Protein AF-A0A7Z8NNM8-F1 (afdb_monomer_lite)

Structure (mmCIF, N/CA/C/O backbone):
data_AF-A0A7Z8NNM8-F1
#
_entry.id   AF-A0A7Z8NNM8-F1
#
loop_
_atom_site.group_PDB
_atom_site.id
_atom_site.type_symbol
_atom_site.label_atom_id
_atom_site.label_alt_id
_atom_site.label_comp_id
_atom_site.label_asym_id
_atom_site.label_entity_id
_atom_site.label_seq_id
_atom_site.pdbx_PDB_ins_code
_atom_site.Cartn_x
_atom_site.Cartn_y
_atom_site.Cartn_z
_atom_site.occupancy
_atom_site.B_iso_or_equiv
_atom_site.auth_seq_id
_atom_site.auth_comp_id
_atom_site.auth_asym_id
_atom_site.auth_atom_id
_atom_site.pdbx_PDB_model_num
ATOM 1 N N . MET A 1 1 ? -72.621 -16.600 -24.551 1.00 53.53 1 MET A N 1
ATOM 2 C CA . MET A 1 1 ? -71.672 -16.850 -23.435 1.00 53.53 1 MET A CA 1
ATOM 3 C C . MET A 1 1 ? -70.278 -17.297 -23.930 1.00 53.53 1 MET A C 1
ATOM 5 O O . MET A 1 1 ? -69.763 -18.290 -23.438 1.00 53.53 1 MET A O 1
ATOM 9 N N . HIS A 1 2 ? -69.609 -16.588 -24.859 1.00 54.97 2 HIS A N 1
ATOM 10 C CA . HIS A 1 2 ? -68.331 -17.072 -25.451 1.00 54.97 2 HIS A CA 1
ATOM 11 C C . HIS A 1 2 ? -67.157 -16.068 -25.459 1.00 54.97 2 HIS A C 1
ATOM 13 O O . HIS A 1 2 ? -66.118 -16.353 -26.038 1.00 54.97 2 HIS A O 1
ATOM 19 N N . ARG A 1 3 ? -67.259 -14.908 -24.790 1.00 55.03 3 ARG A N 1
ATOM 20 C CA . ARG A 1 3 ? -66.179 -13.891 -24.804 1.00 55.03 3 ARG A CA 1
ATOM 21 C C . ARG A 1 3 ? -65.096 -14.064 -23.728 1.00 55.03 3 ARG A C 1
ATOM 23 O O . ARG A 1 3 ? -64.005 -13.535 -23.881 1.00 55.03 3 ARG A O 1
ATOM 30 N N . ARG A 1 4 ? -65.370 -14.815 -22.657 1.00 54.69 4 ARG A N 1
ATOM 31 C CA . ARG A 1 4 ? -64.430 -15.031 -21.540 1.00 54.69 4 ARG A CA 1
ATOM 32 C C . ARG A 1 4 ? -63.169 -15.856 -21.880 1.00 54.69 4 ARG A C 1
ATOM 34 O O . ARG A 1 4 ? -62.108 -15.453 -21.415 1.00 54.69 4 ARG A O 1
ATOM 41 N N . PRO A 1 5 ? -63.216 -16.934 -22.693 1.00 57.34 5 PRO A N 1
ATOM 42 C CA . PRO A 1 5 ? -62.008 -17.715 -22.984 1.00 57.34 5 PRO A CA 1
ATOM 43 C C . PRO A 1 5 ? -61.028 -16.979 -23.911 1.00 57.34 5 PRO A C 1
ATOM 45 O O . PRO A 1 5 ? -59.820 -17.111 -23.748 1.00 57.34 5 PRO A O 1
ATOM 48 N N . ALA A 1 6 ? -61.530 -16.143 -24.828 1.00 61.38 6 ALA A N 1
ATOM 49 C CA . ALA A 1 6 ? -60.687 -15.373 -25.745 1.00 61.38 6 ALA A CA 1
ATOM 50 C C . ALA A 1 6 ? -59.851 -14.306 -25.017 1.00 61.38 6 ALA A C 1
ATOM 52 O O . ALA A 1 6 ? -58.674 -14.134 -25.315 1.00 61.38 6 ALA A O 1
ATOM 53 N N . VAL A 1 7 ? -60.432 -13.630 -24.020 1.00 67.19 7 VAL A N 1
ATOM 54 C CA . VAL A 1 7 ? -59.714 -12.623 -23.219 1.00 67.19 7 VAL A CA 1
ATOM 55 C C . VAL A 1 7 ? -58.626 -13.275 -22.361 1.00 67.19 7 VAL A C 1
ATOM 57 O O . VAL A 1 7 ? -57.514 -12.763 -22.298 1.00 67.19 7 VAL A O 1
ATOM 60 N N . ALA A 1 8 ? -58.908 -14.434 -21.757 1.00 67.44 8 ALA A N 1
ATOM 61 C CA . ALA A 1 8 ? -57.921 -15.167 -20.963 1.00 67.44 8 ALA A CA 1
ATOM 62 C C . ALA A 1 8 ? -56.726 -15.649 -21.808 1.00 67.44 8 ALA A C 1
ATOM 64 O O . ALA A 1 8 ? -55.583 -15.540 -21.370 1.00 67.44 8 ALA A O 1
ATOM 65 N N . ALA A 1 9 ? -56.978 -16.120 -23.035 1.00 69.31 9 ALA A N 1
ATOM 66 C CA . ALA A 1 9 ? -55.926 -16.550 -23.955 1.00 69.31 9 ALA A CA 1
ATOM 67 C C . ALA A 1 9 ? -55.022 -15.389 -24.402 1.00 69.31 9 ALA A C 1
ATOM 69 O O . ALA A 1 9 ? -53.803 -15.545 -24.443 1.00 69.31 9 ALA A O 1
ATOM 70 N N . VAL A 1 10 ? -55.598 -14.212 -24.677 1.00 73.69 10 VAL A N 1
ATOM 71 C CA . VAL A 1 10 ? -54.823 -13.012 -25.037 1.00 73.69 10 VAL A CA 1
ATOM 72 C C . VAL A 1 10 ? -53.949 -12.560 -23.868 1.00 73.69 10 VAL A C 1
ATOM 74 O O . VAL A 1 10 ? -52.764 -12.323 -24.064 1.00 73.69 10 VAL A O 1
ATOM 77 N N . VAL A 1 11 ? -54.488 -12.521 -22.645 1.00 73.69 11 VAL A N 1
ATOM 78 C CA . VAL A 1 11 ? -53.724 -12.122 -21.448 1.00 73.69 11 VAL A CA 1
ATOM 79 C C . VAL A 1 11 ? -52.561 -13.081 -21.174 1.00 73.69 11 VAL A C 1
ATOM 81 O O . VAL A 1 11 ? -51.448 -12.629 -20.909 1.00 73.69 11 VAL A O 1
ATOM 84 N N . LEU A 1 12 ? -52.783 -14.394 -21.290 1.00 73.06 12 LEU A N 1
ATOM 85 C CA . LEU A 1 12 ? -51.725 -15.397 -21.122 1.00 73.06 12 LEU A CA 1
ATOM 86 C C . LEU A 1 12 ? -50.646 -15.291 -22.207 1.00 73.06 12 LEU A C 1
ATOM 88 O O . LEU A 1 12 ? -49.461 -15.373 -21.891 1.00 73.06 12 LEU A O 1
ATOM 92 N N . ALA A 1 13 ? -51.031 -15.050 -23.463 1.00 74.50 13 ALA A N 1
ATOM 93 C CA . ALA A 1 13 ? -50.082 -14.846 -24.555 1.00 74.50 13 ALA A CA 1
ATOM 94 C C . ALA A 1 13 ? -49.255 -13.562 -24.369 1.00 74.50 13 ALA A C 1
ATOM 96 O O . ALA A 1 13 ? -48.049 -13.571 -24.603 1.00 74.50 13 ALA A O 1
ATOM 97 N N . SER A 1 14 ? -49.871 -12.474 -23.895 1.00 73.12 14 SER A N 1
ATOM 98 C CA . SER A 1 14 ? -49.171 -11.220 -23.590 1.00 73.12 14 SER A CA 1
ATOM 99 C C . SER A 1 14 ? -48.199 -11.365 -22.416 1.00 73.12 14 SER A C 1
ATOM 101 O O . SER A 1 14 ? -47.084 -10.853 -22.486 1.00 73.12 14 SER A O 1
ATOM 103 N N . LEU A 1 15 ? -48.581 -12.096 -21.363 1.00 71.75 15 LEU A N 1
ATOM 104 C CA . LEU A 1 15 ? -47.703 -12.393 -20.225 1.00 71.75 15 LEU A CA 1
ATOM 105 C C . LEU A 1 15 ? -46.523 -13.281 -20.632 1.00 71.75 15 LEU A C 1
ATOM 107 O O . LEU A 1 15 ? -45.390 -13.001 -20.248 1.00 71.75 15 LEU A O 1
ATOM 111 N N . ALA A 1 16 ? -46.766 -14.308 -21.451 1.00 71.62 16 ALA A N 1
ATOM 112 C CA . ALA A 1 16 ? -45.710 -15.162 -21.985 1.00 71.62 16 ALA A CA 1
ATOM 113 C C . ALA A 1 16 ? -44.749 -14.374 -22.890 1.00 71.62 16 ALA A C 1
ATOM 115 O O . ALA A 1 16 ? -43.537 -14.488 -22.734 1.00 71.62 16 ALA A O 1
ATOM 116 N N . ALA A 1 17 ? -45.267 -13.518 -23.777 1.00 72.06 17 ALA A N 1
ATOM 117 C CA . ALA A 1 17 ? -44.446 -12.650 -24.619 1.00 72.06 17 ALA A CA 1
ATOM 118 C C . ALA A 1 17 ? -43.618 -11.650 -23.793 1.00 72.06 17 ALA A C 1
ATOM 120 O O . ALA A 1 17 ? -42.451 -11.430 -24.102 1.00 72.06 17 ALA A O 1
ATOM 121 N N . GLY A 1 18 ? -44.182 -11.091 -22.716 1.00 68.06 18 GLY A N 1
ATOM 122 C CA . GLY A 1 18 ? -43.468 -10.205 -21.793 1.00 68.06 18 GLY A CA 1
ATOM 123 C C . GLY A 1 18 ? -42.358 -10.912 -21.008 1.00 68.06 18 GLY A C 1
ATOM 124 O O . GLY A 1 18 ? -41.263 -10.372 -20.884 1.00 68.06 18 GLY A O 1
ATOM 125 N N . LEU A 1 19 ? -42.605 -12.138 -20.535 1.00 67.12 19 LEU A N 1
ATOM 126 C CA . LEU A 1 19 ? -41.608 -12.966 -19.844 1.00 67.12 19 LEU A CA 1
ATOM 127 C C . LEU A 1 19 ? -40.492 -13.437 -20.784 1.00 67.12 19 LEU A C 1
ATOM 129 O O . LEU A 1 19 ? -39.331 -13.442 -20.385 1.00 67.12 19 LEU A O 1
ATOM 133 N N . ILE A 1 20 ? -40.820 -13.778 -22.035 1.00 67.94 20 ILE A N 1
ATOM 134 C CA . ILE A 1 20 ? -39.831 -14.117 -23.066 1.00 67.94 20 ILE A CA 1
ATOM 135 C C . ILE A 1 20 ? -39.021 -12.879 -23.446 1.00 67.94 20 ILE A C 1
ATOM 137 O O . ILE A 1 20 ? -37.808 -12.979 -23.536 1.00 67.94 20 ILE A O 1
ATOM 141 N N . ALA A 1 21 ? -39.643 -11.709 -23.612 1.00 62.62 21 ALA A N 1
ATOM 142 C CA . ALA A 1 21 ? -38.926 -10.468 -23.905 1.00 62.62 21 ALA A CA 1
ATOM 143 C C . ALA A 1 21 ? -38.005 -10.047 -22.748 1.00 62.62 21 ALA A C 1
ATOM 145 O O . ALA A 1 21 ? -36.879 -9.628 -22.991 1.00 62.62 21 ALA A O 1
ATOM 146 N N . TRP A 1 22 ? -38.438 -10.213 -21.494 1.00 59.00 22 TRP A N 1
ATOM 147 C CA . TRP A 1 22 ? -37.591 -9.985 -20.321 1.00 59.00 22 TRP A CA 1
ATOM 148 C C . TRP A 1 22 ? -36.439 -10.998 -20.279 1.00 59.00 22 TRP A C 1
ATOM 150 O O . TRP A 1 22 ? -35.277 -10.600 -20.225 1.00 59.00 22 TRP A O 1
ATOM 160 N N . GLY A 1 23 ? -36.727 -12.298 -20.382 1.00 59.44 23 GLY A N 1
ATOM 161 C CA . GLY A 1 23 ? -35.711 -13.357 -20.381 1.00 59.44 23 GLY A CA 1
ATOM 162 C C . GLY A 1 23 ? -34.731 -13.276 -21.558 1.00 59.44 23 GLY A C 1
ATOM 163 O O . GLY A 1 23 ? -33.550 -13.570 -21.395 1.00 59.44 23 GLY A O 1
ATOM 164 N N . ALA A 1 24 ? -35.187 -12.805 -22.722 1.00 58.53 24 ALA A N 1
ATOM 165 C CA . ALA A 1 24 ? -34.378 -12.615 -23.925 1.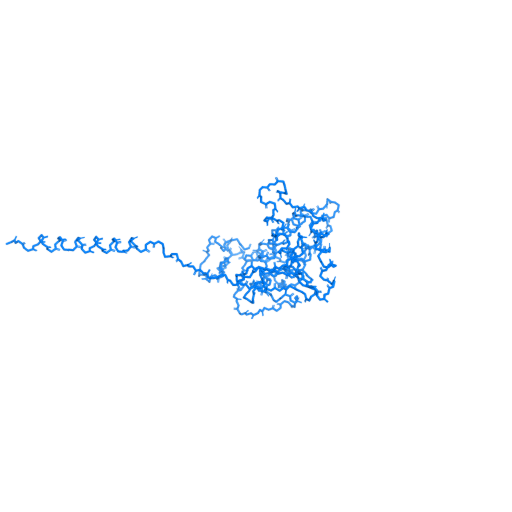00 58.53 24 ALA A CA 1
ATOM 166 C C . ALA A 1 24 ? -33.434 -11.408 -23.843 1.00 58.53 24 ALA A C 1
ATOM 168 O O . ALA A 1 24 ? -32.511 -11.320 -24.648 1.00 58.53 24 ALA A O 1
ATOM 169 N N . THR A 1 25 ? -33.616 -10.495 -22.879 1.00 61.16 25 THR A N 1
ATOM 170 C CA . THR A 1 25 ? -32.639 -9.411 -22.665 1.00 61.16 25 THR A CA 1
ATOM 171 C C . THR A 1 25 ? -31.357 -9.867 -21.972 1.00 61.16 25 THR A C 1
ATOM 173 O O . THR A 1 25 ? -30.417 -9.075 -21.931 1.00 61.16 25 THR A O 1
ATOM 176 N N . GLY A 1 26 ? -31.291 -11.123 -21.501 1.00 58.28 26 GLY A N 1
ATOM 177 C CA . GLY A 1 26 ? -30.092 -11.731 -20.917 1.00 58.28 26 GLY A CA 1
ATOM 178 C C . GLY A 1 26 ? -29.481 -10.917 -19.764 1.00 58.28 26 GLY A C 1
ATOM 179 O O . GLY A 1 26 ? -30.015 -9.887 -19.345 1.00 58.28 26 GLY A O 1
ATOM 180 N N . PRO A 1 27 ? -28.336 -11.344 -19.213 1.00 59.91 27 PRO A N 1
ATOM 181 C CA . PRO A 1 27 ? -27.483 -10.427 -18.477 1.00 59.91 27 PRO A CA 1
ATOM 182 C C . PRO A 1 27 ? -27.067 -9.319 -19.448 1.00 59.91 27 PRO A C 1
ATOM 184 O O . PRO A 1 27 ? -26.446 -9.593 -20.475 1.00 59.91 27 PRO A O 1
ATOM 187 N N . ARG A 1 28 ? -27.406 -8.064 -19.145 1.00 62.19 28 ARG A N 1
ATOM 188 C CA . ARG A 1 28 ? -26.851 -6.926 -19.882 1.00 62.19 28 ARG A CA 1
ATOM 189 C C . ARG A 1 28 ? -25.371 -6.836 -19.536 1.00 62.19 28 ARG A C 1
ATOM 191 O O . ARG A 1 28 ? -25.003 -6.223 -18.539 1.00 62.19 28 ARG A O 1
ATOM 198 N N . THR A 1 29 ? -24.527 -7.477 -20.331 1.00 65.50 29 THR A N 1
ATOM 199 C CA . THR A 1 29 ? -23.081 -7.299 -20.244 1.00 65.50 29 THR A CA 1
ATOM 200 C C . THR A 1 29 ? -22.768 -5.878 -20.684 1.00 65.50 29 THR A C 1
ATOM 202 O O . THR A 1 29 ? -22.931 -5.527 -21.853 1.00 65.50 29 THR A O 1
ATOM 205 N N . ARG A 1 30 ? -22.374 -5.034 -19.732 1.00 72.06 30 ARG A N 1
ATOM 206 C CA . ARG A 1 30 ? -21.813 -3.720 -20.024 1.00 72.06 30 ARG A CA 1
ATOM 207 C C . ARG A 1 30 ? -20.309 -3.902 -20.168 1.00 72.06 30 ARG A C 1
ATOM 209 O O . ARG A 1 30 ? -19.657 -4.275 -19.199 1.00 72.06 30 ARG A O 1
ATOM 216 N N . THR A 1 31 ? -19.773 -3.644 -21.352 1.00 77.62 31 THR A N 1
ATOM 217 C CA . THR A 1 31 ? -18.327 -3.470 -21.505 1.00 77.62 31 THR A CA 1
ATOM 218 C C . THR A 1 31 ? -17.971 -2.118 -20.900 1.00 77.62 31 THR A C 1
ATOM 220 O O . THR A 1 31 ? -18.572 -1.104 -21.257 1.00 77.62 31 THR A O 1
ATOM 223 N N . ILE A 1 32 ? -17.072 -2.122 -19.921 1.00 80.69 32 ILE A N 1
ATOM 224 C CA . ILE A 1 32 ? -16.482 -0.911 -19.354 1.00 80.69 32 ILE A CA 1
ATOM 225 C C . ILE A 1 32 ? -15.078 -0.841 -19.938 1.00 80.69 32 ILE A C 1
ATOM 227 O O . ILE A 1 32 ? -14.306 -1.782 -19.760 1.00 80.69 32 ILE A O 1
ATOM 231 N N . ASP A 1 33 ? -14.785 0.232 -20.667 1.00 88.38 33 ASP A N 1
ATOM 232 C CA . ASP A 1 33 ? -13.451 0.442 -21.223 1.00 88.38 33 ASP A CA 1
ATOM 233 C C . ASP A 1 33 ? -12.435 0.597 -20.085 1.00 88.38 33 ASP A C 1
ATOM 235 O O . ASP A 1 33 ? -12.727 1.209 -19.052 1.00 88.38 33 ASP A O 1
ATOM 239 N N . LEU A 1 34 ? -11.240 0.034 -20.269 1.00 90.25 34 LEU A N 1
ATOM 240 C CA . LEU A 1 34 ? -10.155 0.188 -19.306 1.00 90.25 34 LEU A CA 1
ATOM 241 C C . LEU A 1 34 ? -9.731 1.657 -19.226 1.00 90.25 34 LEU A C 1
ATOM 243 O O . LEU A 1 34 ? -9.595 2.338 -20.240 1.00 90.25 34 LEU A O 1
ATOM 247 N N . TYR A 1 35 ? -9.463 2.136 -18.012 1.00 91.38 35 TYR A N 1
ATOM 248 C CA . TYR A 1 35 ? -8.870 3.461 -17.813 1.00 91.38 35 TYR A CA 1
ATOM 249 C C . TYR A 1 35 ? -7.380 3.499 -18.192 1.00 91.38 35 TYR A C 1
ATOM 251 O O . TYR A 1 35 ? -6.861 4.562 -18.530 1.00 91.38 35 TYR A O 1
ATOM 259 N N . SER A 1 36 ? -6.694 2.355 -18.129 1.00 94.50 36 SER A N 1
ATOM 260 C CA . SER A 1 36 ? -5.271 2.184 -18.439 1.00 94.50 36 SER A CA 1
ATOM 261 C C . SER A 1 36 ? -4.938 0.708 -18.640 1.00 94.50 36 SER A C 1
ATOM 263 O O . SER A 1 36 ? -5.593 -0.135 -18.029 1.00 94.50 36 SER A O 1
ATOM 265 N N . GLU A 1 37 ? -3.890 0.407 -19.409 1.00 94.38 37 GLU A N 1
ATOM 266 C CA . GLU A 1 37 ? -3.318 -0.952 -19.473 1.00 94.38 37 GLU A CA 1
ATOM 267 C C . GLU A 1 37 ? -2.474 -1.284 -18.237 1.00 94.38 37 GLU A C 1
ATOM 269 O O . GLU A 1 37 ? -2.343 -2.444 -17.865 1.00 94.38 37 GLU A O 1
ATOM 274 N N . GLY A 1 38 ? -1.914 -0.273 -17.568 1.00 93.88 38 GLY A N 1
ATOM 275 C CA . GLY A 1 38 ? -1.085 -0.486 -16.388 1.00 93.88 38 GLY A CA 1
ATOM 276 C C . GLY A 1 38 ? -0.291 0.746 -15.982 1.00 93.88 38 GLY A C 1
ATOM 277 O O . GLY A 1 38 ? -0.632 1.882 -16.330 1.00 93.88 38 GLY A O 1
ATOM 278 N N . VAL A 1 39 ? 0.784 0.499 -15.244 1.00 97.06 39 VAL A N 1
ATOM 279 C CA . VAL A 1 39 ? 1.748 1.502 -14.799 1.00 97.06 39 VAL A CA 1
ATOM 280 C C . VAL A 1 39 ? 3.146 1.071 -15.218 1.00 97.06 39 VAL A C 1
ATOM 282 O O . VAL A 1 39 ? 3.463 -0.115 -15.259 1.00 97.06 39 VAL A O 1
ATOM 285 N N . VAL A 1 40 ? 3.981 2.046 -15.539 1.00 97.75 40 VAL A N 1
ATOM 286 C CA . VAL A 1 40 ? 5.398 1.839 -15.828 1.00 97.75 40 VAL A CA 1
ATOM 287 C C . VAL A 1 40 ? 6.245 2.762 -14.975 1.00 97.75 40 VAL A C 1
ATOM 289 O O . VAL A 1 40 ? 5.771 3.793 -14.509 1.00 97.75 40 VAL A O 1
ATOM 292 N N . ALA A 1 41 ? 7.502 2.397 -14.775 1.00 97.50 41 ALA A N 1
ATOM 293 C CA . ALA A 1 41 ? 8.491 3.214 -14.100 1.00 97.50 41 ALA A CA 1
ATOM 294 C C . ALA A 1 41 ? 9.353 3.957 -15.130 1.00 97.50 41 ALA A C 1
ATOM 296 O O . ALA A 1 41 ? 9.792 3.386 -16.129 1.00 97.50 41 ALA A O 1
ATOM 297 N N . THR A 1 42 ? 9.625 5.228 -14.856 1.00 96.31 42 THR A N 1
ATOM 298 C CA . THR A 1 42 ? 10.602 6.044 -15.583 1.00 96.31 42 THR A CA 1
ATOM 299 C C . THR A 1 42 ? 11.566 6.676 -14.575 1.00 96.31 42 THR A C 1
ATOM 301 O O . THR A 1 42 ? 11.230 6.758 -13.388 1.00 96.31 42 THR A O 1
ATOM 304 N N . PRO A 1 43 ? 12.735 7.185 -14.999 1.00 94.06 43 PRO A N 1
ATOM 305 C CA . PRO A 1 43 ? 13.623 7.946 -14.115 1.00 94.06 43 PRO A CA 1
ATOM 306 C C . PRO A 1 43 ? 12.958 9.170 -13.457 1.00 94.06 43 PRO A C 1
ATOM 308 O O . PRO A 1 43 ? 13.398 9.617 -12.402 1.00 94.06 43 PRO A O 1
ATOM 311 N N . SER A 1 44 ? 11.890 9.708 -14.055 1.00 93.12 44 SER A N 1
ATOM 312 C CA . SER A 1 44 ? 11.079 10.806 -13.506 1.00 93.12 44 SER A CA 1
ATOM 313 C C . SER A 1 44 ? 9.973 10.364 -12.539 1.00 93.12 44 SER A C 1
ATOM 315 O O . SER A 1 44 ? 9.302 11.216 -11.958 1.00 93.12 44 SER A O 1
ATOM 317 N N . GLY A 1 45 ? 9.778 9.058 -12.360 1.00 94.19 45 GLY A N 1
ATOM 318 C CA . GLY A 1 45 ? 8.707 8.470 -11.559 1.00 94.19 45 GLY A CA 1
ATOM 319 C C . GLY A 1 45 ? 7.728 7.641 -12.396 1.00 94.19 45 GLY A C 1
ATOM 320 O O . GLY A 1 45 ? 7.948 7.427 -13.593 1.00 94.19 45 GLY A O 1
ATOM 321 N N . PRO A 1 46 ? 6.655 7.117 -11.785 1.00 97.12 46 PRO A N 1
ATOM 322 C CA . PRO A 1 46 ? 5.740 6.250 -12.506 1.00 97.12 46 PRO A CA 1
ATOM 323 C C . PRO A 1 46 ? 4.880 7.000 -13.531 1.00 97.12 46 PRO A C 1
ATOM 325 O O . PRO A 1 46 ? 4.488 8.155 -13.342 1.00 97.12 46 PRO A O 1
ATOM 328 N N . GLU A 1 47 ? 4.518 6.312 -14.608 1.00 97.06 47 GLU A N 1
ATOM 329 C CA . GLU A 1 47 ? 3.657 6.817 -15.674 1.00 97.06 47 GLU A CA 1
ATOM 330 C C . GLU A 1 47 ? 2.523 5.842 -15.988 1.00 97.06 47 GLU A C 1
ATOM 332 O O . GLU A 1 47 ? 2.621 4.633 -15.785 1.00 97.06 47 GLU A O 1
ATOM 337 N N . LEU A 1 48 ? 1.403 6.392 -16.462 1.00 96.75 48 LEU A N 1
ATOM 338 C CA . LEU A 1 48 ? 0.221 5.607 -16.801 1.00 96.75 48 LEU A CA 1
ATOM 339 C C . LEU A 1 48 ? 0.382 5.065 -18.217 1.00 96.75 48 LEU A C 1
ATOM 341 O O . LEU A 1 48 ? 0.612 5.848 -19.136 1.00 96.75 48 LEU A O 1
ATOM 345 N N . VAL A 1 49 ? 0.167 3.767 -18.412 1.00 96.56 49 VAL A N 1
ATOM 346 C CA . VAL A 1 49 ? 0.080 3.190 -19.756 1.00 96.56 49 VAL A CA 1
ATOM 347 C C . VAL A 1 49 ? -1.343 3.399 -20.282 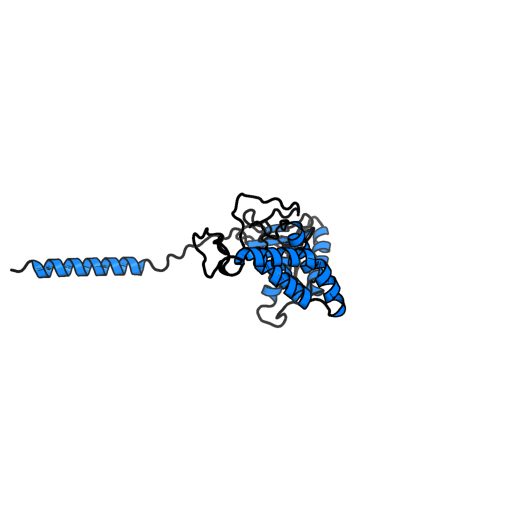1.00 96.56 49 VAL A C 1
ATOM 349 O O . VAL A 1 49 ? -2.288 2.868 -19.686 1.00 96.56 49 VAL A O 1
ATOM 352 N N . PRO A 1 50 ? -1.548 4.162 -21.372 1.00 95.31 50 PRO A N 1
ATOM 353 C CA . PRO A 1 50 ? -2.881 4.374 -21.930 1.00 95.31 50 PRO A CA 1
ATOM 354 C C . PRO A 1 50 ? -3.552 3.057 -22.326 1.00 95.31 50 PRO A C 1
ATOM 356 O O . PRO A 1 50 ? -2.876 2.125 -22.753 1.00 95.31 50 PRO A O 1
ATOM 359 N N . ALA A 1 51 ? -4.881 3.000 -22.233 1.00 93.69 51 ALA A N 1
ATOM 360 C CA . ALA A 1 51 ? -5.658 1.848 -22.690 1.00 93.69 51 ALA A CA 1
ATOM 361 C C . ALA A 1 51 ? -5.335 1.500 -24.160 1.00 93.69 51 ALA A C 1
ATOM 363 O O . ALA A 1 51 ? -5.293 2.380 -25.023 1.00 93.69 51 ALA A O 1
ATOM 364 N N . GLY A 1 52 ? -5.098 0.220 -24.440 1.00 94.06 52 GLY A N 1
ATOM 365 C CA . GLY A 1 52 ? -4.680 -0.319 -25.733 1.00 94.06 52 GLY A CA 1
ATOM 366 C C . GLY A 1 52 ? -3.202 -0.127 -26.097 1.00 94.06 52 GLY A C 1
ATOM 367 O O . GLY A 1 52 ? -2.798 -0.575 -27.172 1.00 94.06 52 GLY A O 1
ATOM 368 N N . ALA A 1 53 ? -2.389 0.534 -25.266 1.00 95.56 53 ALA A N 1
ATOM 369 C CA . ALA A 1 53 ? -0.969 0.739 -25.546 1.00 95.56 53 ALA A CA 1
ATOM 370 C C . ALA A 1 53 ? -0.102 -0.423 -25.038 1.00 95.56 53 ALA A C 1
ATOM 372 O O . ALA A 1 53 ? -0.343 -0.983 -23.975 1.00 95.56 53 ALA A O 1
ATOM 373 N N . VAL A 1 54 ? 0.962 -0.744 -25.778 1.00 94.62 54 VAL A N 1
ATOM 374 C CA . VAL A 1 54 ? 1.949 -1.761 -25.384 1.00 94.62 54 VAL A CA 1
ATOM 375 C C . VAL A 1 54 ? 3.310 -1.075 -25.239 1.00 94.62 54 VAL A C 1
ATOM 377 O O . VAL A 1 54 ? 3.926 -0.747 -26.258 1.00 94.62 54 VAL A O 1
ATOM 380 N N . PRO A 1 55 ? 3.770 -0.787 -24.009 1.00 94.44 55 PRO A N 1
ATOM 381 C CA . PRO A 1 55 ? 5.048 -0.125 -23.799 1.00 94.44 55 PRO A CA 1
ATOM 382 C C . PRO A 1 55 ? 6.204 -1.078 -24.118 1.00 94.44 55 PRO A C 1
ATOM 384 O O . PRO A 1 55 ? 6.098 -2.292 -23.951 1.00 94.44 55 PRO A O 1
ATOM 387 N N . THR A 1 56 ? 7.330 -0.522 -24.564 1.00 96.06 56 THR A N 1
ATOM 388 C CA . THR A 1 56 ? 8.584 -1.282 -24.671 1.00 96.06 56 THR A CA 1
ATOM 389 C C . THR A 1 56 ? 9.315 -1.181 -23.341 1.00 96.06 56 THR A C 1
ATOM 391 O O . THR A 1 56 ? 9.654 -0.078 -22.915 1.00 96.06 56 THR A O 1
ATOM 394 N N . LEU A 1 57 ? 9.517 -2.318 -22.678 1.00 97.00 57 LEU A N 1
ATOM 395 C CA . LEU A 1 57 ? 10.078 -2.394 -21.331 1.00 97.00 57 LEU A CA 1
ATOM 396 C C . LEU A 1 57 ? 11.441 -3.080 -21.339 1.00 97.00 57 LEU A C 1
ATOM 398 O O . LEU A 1 57 ? 11.699 -3.955 -22.169 1.00 97.00 57 LEU A O 1
ATOM 402 N N . HIS A 1 58 ? 12.284 -2.719 -20.377 1.00 97.69 58 HIS A N 1
ATOM 403 C CA . HIS A 1 58 ? 13.459 -3.515 -20.044 1.00 97.69 58 HIS A CA 1
ATOM 404 C C . HIS A 1 58 ? 13.019 -4.900 -19.564 1.00 97.69 58 HIS A C 1
ATOM 406 O O . HIS A 1 58 ? 12.097 -5.025 -18.754 1.00 97.69 58 HIS A O 1
ATOM 412 N N . GLU A 1 59 ? 13.683 -5.946 -20.055 1.00 95.31 59 GLU A N 1
ATOM 413 C CA . GLU A 1 59 ? 13.330 -7.336 -19.752 1.00 95.31 59 GLU A CA 1
ATOM 414 C C . GLU A 1 59 ? 13.280 -7.601 -18.236 1.00 95.31 59 GLU A C 1
ATOM 416 O O . GLU A 1 59 ? 14.231 -7.307 -17.505 1.00 95.31 59 GLU A O 1
ATOM 421 N N . GLY A 1 60 ? 12.168 -8.184 -17.774 1.00 95.31 60 GLY A N 1
ATOM 422 C CA . GLY A 1 60 ? 11.944 -8.514 -16.364 1.00 95.31 60 GLY A CA 1
ATOM 423 C C . GLY A 1 60 ? 11.665 -7.304 -15.466 1.00 95.31 60 GLY A C 1
ATOM 424 O O . GLY A 1 60 ? 11.956 -7.362 -14.272 1.00 95.31 60 GLY A O 1
ATOM 425 N N . THR A 1 61 ? 11.156 -6.199 -16.023 1.00 97.88 61 THR A N 1
ATOM 426 C CA . THR A 1 61 ? 10.856 -4.962 -15.284 1.00 97.88 61 THR A CA 1
ATOM 427 C C . THR A 1 61 ? 9.578 -4.279 -15.784 1.00 97.88 61 THR A C 1
ATOM 429 O O . THR A 1 61 ? 9.046 -4.607 -16.843 1.00 97.88 61 THR A O 1
ATOM 432 N N . ARG A 1 62 ? 9.125 -3.261 -15.047 1.00 97.56 62 ARG A N 1
ATOM 433 C CA . ARG A 1 62 ? 8.153 -2.241 -15.468 1.00 97.56 62 ARG A CA 1
ATOM 434 C C . ARG A 1 62 ? 8.814 -0.960 -15.984 1.00 97.56 62 ARG A C 1
ATOM 436 O O . ARG A 1 62 ? 8.127 0.042 -16.148 1.00 97.56 62 ARG A O 1
ATOM 443 N N . VAL A 1 63 ? 10.124 -0.956 -16.224 1.00 98.19 63 VAL A N 1
ATOM 444 C CA . VAL A 1 63 ? 10.862 0.244 -16.642 1.00 98.19 63 VAL A CA 1
ATOM 445 C C . VAL A 1 63 ? 10.780 0.410 -18.156 1.00 98.19 63 VAL A C 1
ATOM 447 O O . VAL A 1 63 ? 11.143 -0.507 -18.893 1.00 98.19 63 VAL A O 1
ATOM 450 N N . VAL A 1 64 ? 10.303 1.564 -18.628 1.00 97.25 64 VAL A N 1
ATOM 451 C CA . VAL A 1 64 ? 10.249 1.872 -20.070 1.00 97.25 64 VAL A CA 1
ATOM 452 C C . VAL A 1 64 ? 11.654 2.047 -20.625 1.00 97.25 64 VAL A C 1
ATOM 454 O O . VAL A 1 64 ? 12.486 2.700 -20.004 1.00 97.25 64 VAL A O 1
ATOM 457 N N . VAL A 1 65 ? 11.890 1.487 -21.812 1.00 96.38 65 VAL A N 1
ATOM 458 C CA . VAL A 1 65 ? 13.112 1.730 -22.582 1.00 96.38 65 VAL A CA 1
ATOM 459 C C . VAL A 1 65 ? 13.059 3.133 -23.175 1.00 96.38 65 VAL A C 1
ATOM 461 O O . VAL A 1 65 ? 12.170 3.427 -23.979 1.00 96.38 65 VAL A O 1
ATOM 464 N N . ASP A 1 66 ? 14.037 3.968 -22.836 1.00 90.69 66 ASP A N 1
ATOM 465 C CA . ASP A 1 66 ? 14.228 5.277 -23.456 1.00 90.69 66 ASP A CA 1
ATOM 466 C C . ASP A 1 66 ? 15.582 5.329 -24.183 1.00 90.69 66 ASP A C 1
ATOM 468 O O . ASP A 1 66 ? 16.622 5.520 -23.556 1.00 90.69 66 ASP A O 1
ATOM 472 N N . PRO A 1 67 ? 15.609 5.230 -25.528 1.00 86.25 67 PRO A N 1
ATOM 473 C CA . PRO A 1 67 ? 16.860 5.227 -26.283 1.00 86.25 67 PRO A CA 1
ATOM 474 C C . PRO A 1 67 ? 17.626 6.561 -26.221 1.00 86.25 67 PRO A C 1
ATOM 476 O O . PRO A 1 67 ? 18.736 6.644 -26.751 1.00 86.25 67 PRO A O 1
ATOM 479 N N . ALA A 1 68 ? 17.045 7.622 -25.648 1.00 87.94 68 ALA A N 1
ATOM 480 C CA . ALA A 1 68 ? 17.693 8.921 -25.500 1.00 87.94 68 ALA A CA 1
ATOM 481 C C . ALA A 1 68 ? 18.580 9.032 -24.245 1.00 87.94 68 ALA A C 1
ATOM 483 O O . ALA A 1 68 ? 19.330 10.004 -24.121 1.00 87.94 68 ALA A O 1
ATOM 484 N N . THR A 1 69 ? 18.506 8.073 -23.320 1.00 84.81 69 THR A N 1
ATOM 485 C CA . THR A 1 69 ? 19.208 8.094 -22.030 1.00 84.81 69 THR A CA 1
ATOM 486 C C . THR A 1 69 ? 19.683 6.690 -21.640 1.00 84.81 69 THR A C 1
ATOM 488 O O . THR A 1 69 ? 19.434 5.725 -22.348 1.00 84.81 69 THR A O 1
ATOM 491 N N . THR A 1 70 ? 20.454 6.601 -20.557 1.00 88.62 70 THR A N 1
ATOM 492 C CA . THR A 1 70 ? 20.823 5.336 -19.893 1.00 88.62 70 THR A CA 1
ATOM 493 C C . THR A 1 70 ? 20.328 5.301 -18.445 1.00 88.62 70 THR A C 1
ATOM 495 O O . THR A 1 70 ? 20.665 4.402 -17.684 1.00 88.62 70 THR A O 1
ATOM 498 N N . ALA A 1 71 ? 19.587 6.323 -18.001 1.00 90.62 71 ALA A N 1
ATOM 499 C CA . ALA A 1 71 ? 19.075 6.392 -16.630 1.00 90.62 71 ALA A CA 1
ATOM 500 C C . ALA A 1 71 ? 18.008 5.314 -16.355 1.00 90.62 71 ALA A C 1
ATOM 502 O O . ALA A 1 71 ? 17.813 4.890 -15.217 1.00 90.62 71 ALA A O 1
ATOM 503 N N . ASP A 1 72 ? 17.320 4.872 -17.402 1.00 95.25 72 ASP A N 1
ATOM 504 C CA . ASP A 1 72 ? 16.411 3.734 -17.405 1.00 95.25 72 ASP A CA 1
ATOM 505 C C . ASP A 1 72 ? 17.145 2.397 -17.211 1.00 95.25 72 ASP A C 1
ATOM 507 O O . ASP A 1 72 ? 16.613 1.534 -16.514 1.00 95.25 72 ASP A O 1
ATOM 511 N N . ASP A 1 73 ? 18.381 2.244 -17.707 1.00 95.62 73 ASP A N 1
ATOM 512 C CA . ASP A 1 73 ? 19.199 1.040 -17.472 1.00 95.62 73 ASP A CA 1
ATOM 513 C C . ASP A 1 73 ? 19.478 0.829 -15.974 1.00 95.62 73 ASP A C 1
ATOM 515 O O . ASP A 1 73 ? 19.292 -0.272 -15.442 1.00 95.62 73 ASP A O 1
ATOM 519 N N . ASP A 1 74 ? 19.898 1.891 -15.278 1.00 95.44 74 ASP A N 1
ATOM 520 C CA . ASP A 1 74 ? 20.188 1.854 -13.840 1.00 95.44 74 ASP A CA 1
ATOM 521 C C . ASP A 1 74 ? 18.919 1.557 -13.027 1.00 95.44 74 ASP A C 1
ATOM 523 O O . ASP A 1 74 ? 18.937 0.744 -12.095 1.00 95.44 74 ASP A O 1
ATOM 527 N N . LEU A 1 75 ? 17.788 2.161 -13.407 1.00 96.94 75 LEU A N 1
ATOM 528 C CA . LEU A 1 75 ? 16.493 1.910 -12.777 1.00 96.94 75 LEU A CA 1
ATOM 529 C C . LEU A 1 75 ? 16.020 0.464 -13.006 1.00 96.94 75 LEU A C 1
ATOM 531 O O . LEU A 1 75 ? 15.546 -0.188 -12.072 1.00 96.94 75 LEU A O 1
ATOM 535 N N . ALA A 1 76 ? 16.193 -0.069 -14.216 1.00 98.19 76 ALA A N 1
ATOM 536 C CA . ALA A 1 76 ? 15.870 -1.453 -14.549 1.00 98.19 76 ALA A CA 1
ATOM 537 C C . ALA A 1 76 ? 16.765 -2.446 -13.793 1.00 98.19 76 ALA A C 1
ATOM 539 O O . ALA A 1 76 ? 16.293 -3.474 -13.298 1.00 98.19 76 ALA A O 1
ATOM 540 N N . ALA A 1 77 ? 18.059 -2.146 -13.656 1.00 98.12 77 ALA A N 1
ATOM 541 C CA . ALA A 1 77 ? 18.975 -2.933 -12.836 1.00 98.12 77 ALA A CA 1
ATOM 542 C C . ALA A 1 77 ? 18.551 -2.933 -11.358 1.00 98.12 77 ALA A C 1
ATOM 544 O O . ALA A 1 77 ? 18.494 -3.998 -10.740 1.00 98.12 77 ALA A O 1
ATOM 545 N N . ALA A 1 78 ? 18.181 -1.771 -10.814 1.00 97.88 78 ALA A N 1
ATOM 546 C CA . ALA A 1 78 ? 17.694 -1.648 -9.444 1.00 97.88 78 ALA A CA 1
ATOM 547 C C . ALA A 1 78 ? 16.389 -2.427 -9.216 1.00 97.88 78 ALA A C 1
ATOM 549 O O . ALA A 1 78 ? 16.265 -3.128 -8.212 1.00 97.88 78 ALA A O 1
ATOM 550 N N . GLN A 1 79 ? 15.435 -2.367 -10.150 1.00 98.12 79 GLN A N 1
ATOM 551 C CA . GLN A 1 79 ? 14.166 -3.083 -10.014 1.00 98.12 79 GLN A CA 1
ATOM 552 C C . GLN A 1 79 ? 14.347 -4.610 -10.091 1.00 98.12 79 GLN A C 1
ATOM 554 O O . GLN A 1 79 ? 13.744 -5.338 -9.302 1.00 98.12 79 GLN A O 1
ATOM 559 N N . ARG A 1 80 ? 15.242 -5.107 -10.957 1.00 98.50 80 ARG A N 1
ATOM 560 C CA . ARG A 1 80 ? 15.611 -6.536 -10.983 1.00 98.50 80 ARG A CA 1
ATOM 561 C C . ARG A 1 80 ? 16.303 -6.975 -9.699 1.00 98.50 80 ARG A C 1
ATOM 563 O O . ARG A 1 80 ? 15.987 -8.039 -9.175 1.00 98.50 80 ARG A O 1
ATOM 570 N N . ALA A 1 81 ? 17.226 -6.164 -9.183 1.00 98.62 81 ALA A N 1
ATOM 571 C CA . ALA A 1 81 ? 17.900 -6.447 -7.920 1.00 98.62 81 ALA A CA 1
ATOM 572 C C . ALA A 1 81 ? 16.908 -6.482 -6.749 1.00 98.62 81 ALA A C 1
ATOM 574 O O . ALA A 1 81 ? 16.995 -7.369 -5.903 1.00 98.62 81 ALA A O 1
ATOM 575 N N . TRP A 1 82 ? 15.940 -5.561 -6.735 1.00 98.56 82 TRP A N 1
ATOM 576 C CA . TRP A 1 82 ? 14.851 -5.557 -5.764 1.00 98.56 82 TRP A CA 1
ATOM 577 C C . TRP A 1 82 ? 14.044 -6.856 -5.831 1.00 98.56 82 TRP A C 1
ATOM 579 O O . TRP A 1 82 ? 13.913 -7.524 -4.810 1.00 98.56 82 TRP A O 1
ATOM 589 N N . LEU A 1 83 ? 13.586 -7.262 -7.021 1.00 98.50 83 LEU A N 1
ATOM 590 C CA . LEU A 1 83 ? 12.816 -8.497 -7.203 1.00 98.50 83 LEU A CA 1
ATOM 591 C C . LEU A 1 83 ? 13.618 -9.732 -6.755 1.00 98.50 83 LEU A C 1
ATOM 593 O O . LEU A 1 83 ? 13.100 -10.586 -6.039 1.00 98.50 83 LEU A O 1
ATOM 597 N N . ALA A 1 84 ? 14.901 -9.799 -7.124 1.00 98.25 84 ALA A N 1
ATOM 598 C CA . ALA A 1 84 ? 15.798 -10.901 -6.779 1.00 98.25 84 ALA A CA 1
ATOM 599 C C . ALA A 1 84 ? 16.146 -10.982 -5.282 1.00 98.25 84 ALA A C 1
ATOM 601 O O . ALA A 1 84 ? 16.558 -12.042 -4.812 1.00 98.25 84 ALA A O 1
ATOM 602 N N . ALA A 1 85 ? 16.003 -9.887 -4.529 1.00 98.12 85 ALA A N 1
ATOM 603 C CA . ALA A 1 85 ? 16.196 -9.883 -3.079 1.00 98.12 85 ALA A CA 1
ATOM 604 C C . ALA A 1 85 ? 15.034 -10.551 -2.321 1.00 98.12 85 ALA A C 1
ATOM 606 O O . ALA A 1 85 ? 15.189 -10.902 -1.150 1.00 98.12 85 ALA A O 1
ATOM 607 N N . GLY A 1 86 ? 13.882 -10.707 -2.976 1.00 97.56 86 GLY A N 1
ATOM 608 C CA . GLY A 1 86 ? 12.703 -11.365 -2.434 1.00 97.56 86 GLY A CA 1
ATOM 609 C C . GLY A 1 86 ? 12.495 -12.775 -2.981 1.00 97.56 86 GLY A C 1
ATOM 610 O O . GLY A 1 86 ? 13.414 -13.477 -3.399 1.00 97.56 86 GLY A O 1
ATOM 611 N N . THR A 1 87 ? 11.237 -13.200 -2.968 1.00 97.50 87 THR A N 1
ATOM 612 C CA . THR A 1 87 ? 10.777 -14.469 -3.531 1.00 97.50 87 THR A CA 1
ATOM 613 C C . THR A 1 87 ? 9.554 -14.225 -4.400 1.00 97.50 87 THR A C 1
ATOM 615 O O . THR A 1 87 ? 8.689 -13.428 -4.046 1.00 97.50 87 THR A O 1
ATOM 618 N N . VAL A 1 88 ? 9.459 -14.939 -5.521 1.00 97.38 88 VAL A N 1
ATOM 619 C CA . VAL A 1 88 ? 8.264 -14.951 -6.373 1.00 97.38 88 VAL A CA 1
ATOM 620 C C . VAL A 1 88 ? 7.453 -16.204 -6.027 1.00 97.38 88 VAL A C 1
ATOM 622 O O . VAL A 1 88 ? 7.898 -17.320 -6.319 1.00 97.38 88 VAL A O 1
ATOM 625 N N . PRO A 1 89 ? 6.282 -16.077 -5.375 1.00 96.38 89 PRO A N 1
ATOM 626 C CA . PRO A 1 89 ? 5.446 -17.228 -5.063 1.00 96.38 89 PRO A CA 1
ATOM 627 C C . PRO A 1 89 ? 5.056 -17.994 -6.328 1.00 96.38 89 PRO A C 1
ATOM 629 O O . PRO A 1 89 ? 4.517 -17.425 -7.272 1.00 96.38 89 PRO A O 1
ATOM 632 N N . GLY A 1 90 ? 5.310 -19.303 -6.340 1.00 95.75 90 GLY A N 1
ATOM 633 C CA . GLY A 1 90 ? 4.993 -20.135 -7.500 1.00 95.75 90 GLY A CA 1
ATOM 634 C C . GLY A 1 90 ? 5.862 -19.845 -8.727 1.00 95.75 90 GLY A C 1
ATOM 635 O O . GLY A 1 90 ? 5.377 -20.033 -9.839 1.00 95.75 90 GLY A O 1
ATOM 636 N N . ALA A 1 91 ? 7.119 -19.427 -8.536 1.00 94.12 91 ALA A N 1
ATOM 637 C CA . ALA A 1 91 ? 8.090 -19.189 -9.612 1.00 94.12 91 ALA A CA 1
ATOM 638 C C . ALA A 1 91 ? 8.253 -20.370 -10.593 1.00 94.12 91 ALA A C 1
ATOM 640 O O . ALA A 1 91 ? 8.522 -20.154 -11.768 1.00 94.12 91 ALA A O 1
ATOM 641 N N . ASP A 1 92 ? 8.040 -21.608 -10.136 1.00 95.06 92 ASP A N 1
ATOM 642 C CA . ASP A 1 92 ? 8.097 -22.816 -10.978 1.00 95.06 92 ASP A CA 1
ATOM 643 C C . ASP A 1 92 ? 6.734 -23.194 -11.601 1.00 95.06 92 ASP A C 1
ATOM 645 O O . ASP A 1 92 ? 6.576 -24.256 -12.207 1.00 95.06 92 ASP A O 1
ATOM 649 N N . GLY A 1 93 ? 5.706 -22.371 -11.385 1.00 96.69 93 GLY A N 1
ATOM 650 C CA . GLY A 1 93 ? 4.324 -22.627 -11.776 1.00 96.69 93 GLY A CA 1
ATOM 651 C C . GLY A 1 93 ? 3.896 -21.903 -13.058 1.00 96.69 93 GLY A C 1
ATOM 652 O O . GLY A 1 93 ? 4.564 -20.987 -13.529 1.00 96.69 93 GLY A O 1
ATOM 653 N N . PRO A 1 94 ? 2.715 -22.245 -13.606 1.00 97.31 94 PRO A N 1
ATOM 654 C CA . PRO A 1 94 ? 2.213 -21.674 -14.862 1.00 97.31 94 PRO A CA 1
ATOM 655 C C . PRO A 1 94 ? 1.821 -20.187 -14.775 1.00 97.31 94 PRO A C 1
ATOM 657 O O . PRO A 1 94 ? 1.447 -19.601 -15.785 1.00 97.31 94 PRO A O 1
ATOM 660 N N . TYR A 1 95 ? 1.864 -19.591 -13.580 1.00 96.88 95 TYR A N 1
ATOM 661 C CA . TYR A 1 95 ? 1.503 -18.193 -13.327 1.00 96.88 95 TYR A CA 1
ATOM 662 C C . TYR A 1 95 ? 2.700 -17.343 -12.875 1.00 96.88 95 TYR A C 1
ATOM 664 O O . TYR A 1 95 ? 2.497 -16.221 -12.418 1.00 96.88 95 TYR A O 1
ATOM 672 N N . ALA A 1 96 ? 3.930 -17.859 -12.984 1.00 96.00 96 ALA A N 1
ATOM 673 C CA . ALA A 1 96 ? 5.138 -17.176 -12.519 1.00 96.00 96 ALA A CA 1
ATOM 674 C C . ALA A 1 96 ? 5.292 -15.765 -13.112 1.00 96.00 96 ALA A C 1
ATOM 676 O O . ALA A 1 96 ? 5.565 -14.820 -12.371 1.00 96.00 96 ALA A O 1
ATOM 677 N N . ASP A 1 97 ? 5.030 -15.608 -14.412 1.00 95.69 97 ASP A N 1
ATOM 678 C CA . ASP A 1 97 ? 5.108 -14.311 -15.095 1.00 95.69 97 ASP A CA 1
ATOM 679 C C . ASP A 1 97 ? 4.076 -13.323 -14.537 1.00 95.69 97 ASP A C 1
ATOM 681 O O . ASP A 1 97 ? 4.410 -12.188 -14.225 1.00 95.69 97 ASP A O 1
ATOM 685 N N . MET A 1 98 ? 2.836 -13.775 -14.309 1.00 96.62 98 MET A N 1
ATOM 686 C CA . MET A 1 98 ? 1.771 -12.943 -13.735 1.00 96.62 98 MET A CA 1
ATOM 687 C C . MET A 1 98 ? 2.111 -12.476 -12.315 1.00 96.62 98 MET A C 1
ATOM 689 O O . MET A 1 98 ? 1.859 -11.326 -11.965 1.00 96.62 98 MET A O 1
ATOM 693 N N . VAL A 1 99 ? 2.673 -13.359 -11.485 1.00 97.50 99 VAL A N 1
ATOM 694 C CA . VAL A 1 99 ? 3.064 -13.014 -10.109 1.00 97.50 99 VAL A CA 1
ATOM 695 C C . VAL A 1 99 ? 4.270 -12.073 -10.106 1.00 97.50 99 VAL A C 1
ATOM 697 O O . VAL A 1 99 ? 4.313 -11.141 -9.305 1.00 97.50 99 VAL A O 1
ATOM 700 N N . THR A 1 100 ? 5.223 -12.284 -11.016 1.00 97.69 100 THR A N 1
ATOM 701 C CA . THR A 1 100 ? 6.368 -11.387 -11.214 1.00 97.69 100 THR A CA 1
ATOM 702 C C . THR A 1 100 ? 5.896 -9.988 -11.595 1.00 97.69 100 THR A C 1
ATOM 704 O O . THR A 1 100 ? 6.250 -9.018 -10.929 1.00 97.69 100 THR A O 1
ATOM 707 N N . ASP A 1 101 ? 5.028 -9.893 -12.599 1.00 96.69 101 ASP A N 1
ATOM 708 C CA . ASP A 1 101 ? 4.424 -8.642 -13.048 1.00 96.69 101 ASP A CA 1
ATOM 709 C C . ASP A 1 101 ? 3.677 -7.928 -11.917 1.00 96.69 101 ASP A C 1
ATOM 711 O O . ASP A 1 101 ? 3.884 -6.734 -11.704 1.00 96.69 101 ASP A O 1
ATOM 715 N N . ALA A 1 102 ? 2.884 -8.662 -11.130 1.00 97.44 102 ALA A N 1
ATOM 716 C CA . ALA A 1 102 ? 2.168 -8.098 -9.990 1.00 97.44 102 ALA A CA 1
ATOM 717 C C . ALA A 1 102 ? 3.120 -7.518 -8.927 1.00 97.44 102 ALA A C 1
ATOM 719 O O . ALA A 1 102 ? 2.856 -6.445 -8.387 1.00 97.44 102 ALA A O 1
ATOM 720 N N . LEU A 1 103 ? 4.243 -8.180 -8.631 1.00 98.44 103 LEU A N 1
ATOM 721 C CA . LEU A 1 103 ? 5.240 -7.656 -7.688 1.00 98.44 103 LEU A CA 1
ATOM 722 C C . LEU A 1 103 ? 5.926 -6.394 -8.215 1.00 98.44 103 LEU A C 1
ATOM 724 O O . LEU A 1 103 ? 6.149 -5.451 -7.454 1.00 98.44 103 LEU A O 1
ATOM 728 N N . LEU A 1 104 ? 6.231 -6.355 -9.511 1.00 98.50 104 LEU A N 1
ATOM 729 C CA . LEU A 1 104 ? 6.819 -5.180 -10.149 1.00 98.50 104 LEU A CA 1
ATOM 730 C C . LEU A 1 104 ? 5.824 -4.007 -10.209 1.00 98.50 104 LEU A C 1
ATOM 732 O O . LEU A 1 104 ? 6.232 -2.858 -10.017 1.00 98.50 104 LEU A O 1
ATOM 736 N N . ASP A 1 105 ? 4.530 -4.279 -10.400 1.00 98.19 105 ASP A N 1
ATOM 737 C CA . ASP A 1 105 ? 3.460 -3.280 -10.294 1.00 98.19 105 ASP A CA 1
ATOM 738 C C . ASP A 1 105 ? 3.375 -2.712 -8.877 1.00 98.19 105 ASP A C 1
ATOM 740 O O . ASP A 1 105 ? 3.406 -1.493 -8.705 1.00 98.19 105 ASP A O 1
ATOM 744 N N . LEU A 1 106 ? 3.358 -3.571 -7.850 1.00 98.44 106 LEU A N 1
ATOM 745 C CA . LEU A 1 106 ? 3.377 -3.127 -6.454 1.00 98.44 106 LEU A CA 1
ATOM 746 C C . LEU A 1 106 ? 4.600 -2.255 -6.161 1.00 98.44 106 LEU A C 1
ATOM 748 O O . LEU A 1 106 ? 4.450 -1.169 -5.604 1.00 98.44 106 LEU A O 1
ATOM 752 N N . ARG A 1 107 ? 5.799 -2.672 -6.588 1.00 98.19 107 ARG A N 1
ATOM 753 C CA . ARG A 1 107 ? 7.017 -1.868 -6.409 1.00 98.19 107 ARG A CA 1
ATOM 754 C C . ARG A 1 107 ? 6.927 -0.512 -7.100 1.00 98.19 107 ARG A C 1
ATOM 756 O O . ARG A 1 107 ? 7.445 0.468 -6.580 1.00 98.19 107 ARG A O 1
ATOM 763 N N . THR A 1 108 ? 6.291 -0.458 -8.263 1.00 98.31 108 THR A N 1
ATOM 764 C CA . THR A 1 108 ? 6.121 0.781 -9.030 1.00 98.31 108 THR A CA 1
ATOM 765 C C . THR A 1 108 ? 5.078 1.708 -8.391 1.00 98.31 108 THR A C 1
ATOM 767 O O . THR A 1 108 ? 5.204 2.929 -8.479 1.00 98.31 108 THR A O 1
ATOM 770 N N . LEU A 1 109 ? 4.062 1.152 -7.721 1.00 98.50 109 LEU A N 1
ATOM 771 C CA . LEU A 1 109 ? 2.982 1.902 -7.070 1.00 98.50 109 LEU A CA 1
ATOM 772 C C . LEU A 1 109 ? 3.315 2.358 -5.642 1.00 98.50 109 LEU A C 1
ATOM 774 O O . LEU A 1 109 ? 2.704 3.313 -5.161 1.00 98.50 109 LEU A O 1
ATOM 778 N N . VAL A 1 110 ? 4.299 1.757 -4.971 1.00 98.44 110 VAL A N 1
ATOM 779 C CA . VAL A 1 110 ? 4.804 2.246 -3.677 1.00 98.44 110 VAL A CA 1
ATOM 780 C C . VAL A 1 110 ? 5.757 3.417 -3.910 1.00 98.44 110 VAL A C 1
ATOM 782 O O . VAL A 1 110 ? 6.872 3.235 -4.390 1.00 98.44 110 VAL A O 1
ATOM 785 N N . GLN A 1 111 ? 5.303 4.626 -3.581 1.00 96.06 111 GLN A N 1
ATOM 786 C CA . GLN A 1 111 ? 6.106 5.846 -3.699 1.00 96.06 111 GLN A CA 1
ATOM 787 C C . GLN A 1 111 ? 6.970 6.079 -2.453 1.00 96.06 111 GLN A C 1
ATOM 789 O O . GLN A 1 111 ? 6.819 5.404 -1.428 1.00 96.06 111 GLN A O 1
ATOM 794 N N . ASP A 1 112 ? 7.836 7.089 -2.537 1.00 92.44 112 ASP A N 1
ATOM 795 C CA . ASP A 1 112 ? 8.691 7.540 -1.443 1.00 92.44 112 ASP A CA 1
ATOM 796 C C . ASP A 1 112 ? 7.926 7.686 -0.119 1.00 92.44 112 ASP A C 1
ATOM 798 O O . ASP A 1 112 ? 6.792 8.168 -0.054 1.00 92.44 112 ASP A O 1
ATOM 802 N N . GLY A 1 113 ? 8.562 7.250 0.969 1.00 95.38 113 GLY A N 1
ATOM 803 C CA . GLY A 1 113 ? 7.953 7.258 2.296 1.00 95.38 113 GLY A CA 1
ATOM 804 C C . GLY A 1 113 ? 6.870 6.193 2.501 1.00 95.38 113 GLY A C 1
ATOM 805 O O . GLY A 1 113 ? 6.176 6.256 3.517 1.00 95.38 113 GLY A O 1
ATOM 806 N N . GLY A 1 114 ? 6.714 5.231 1.588 1.00 98.19 114 GLY A N 1
ATOM 807 C CA . GLY A 1 114 ? 5.784 4.107 1.727 1.00 98.19 114 GLY A CA 1
ATOM 808 C C . GLY A 1 114 ? 4.355 4.406 1.272 1.00 98.19 114 GLY A C 1
ATOM 809 O O . GLY A 1 114 ? 3.423 3.705 1.661 1.00 98.19 114 GLY A O 1
ATOM 810 N N . ALA A 1 115 ? 4.138 5.447 0.469 1.00 98.38 115 ALA A N 1
ATOM 811 C CA . ALA A 1 115 ? 2.809 5.754 -0.048 1.00 98.38 115 ALA A CA 1
ATOM 812 C C . ALA A 1 115 ? 2.407 4.753 -1.148 1.00 98.38 115 ALA A C 1
ATOM 814 O O . ALA A 1 115 ? 2.694 4.951 -2.327 1.00 98.38 115 ALA A O 1
ATOM 815 N N . ALA A 1 116 ? 1.741 3.666 -0.756 1.00 98.69 116 ALA A N 1
ATOM 816 C CA . ALA A 1 116 ? 1.185 2.667 -1.668 1.00 98.69 116 ALA A CA 1
ATOM 817 C C . ALA A 1 116 ? -0.128 3.174 -2.286 1.00 98.69 116 ALA A C 1
ATOM 819 O O . ALA A 1 116 ? -1.185 3.096 -1.655 1.00 98.69 116 ALA A O 1
ATOM 820 N N . VAL A 1 117 ? -0.069 3.727 -3.501 1.00 98.50 117 VAL A N 1
ATOM 821 C CA . VAL A 1 117 ? -1.286 4.201 -4.182 1.00 98.50 117 VAL A CA 1
ATOM 822 C C . VAL A 1 117 ? -2.064 3.042 -4.805 1.00 98.50 117 VAL A C 1
ATOM 824 O O . VAL A 1 117 ? -1.468 2.092 -5.306 1.00 98.50 117 VAL A O 1
ATOM 827 N N . ALA A 1 118 ? -3.397 3.130 -4.805 1.00 97.25 118 ALA A N 1
ATOM 828 C CA . ALA A 1 118 ? -4.259 2.036 -5.265 1.00 97.25 118 ALA A CA 1
ATOM 829 C C . ALA A 1 118 ? -4.119 1.749 -6.773 1.00 97.25 118 ALA A C 1
ATOM 831 O O . ALA A 1 118 ? -4.130 0.597 -7.197 1.00 97.25 118 ALA A O 1
ATOM 832 N N . ALA A 1 119 ? -3.957 2.790 -7.594 1.00 96.06 119 ALA A N 1
ATOM 833 C CA . ALA A 1 119 ? -3.537 2.665 -8.989 1.00 96.06 119 ALA A CA 1
ATOM 834 C C . ALA A 1 119 ? -2.956 3.989 -9.500 1.00 96.06 119 ALA A C 1
ATOM 836 O O . ALA A 1 119 ? -3.116 5.039 -8.881 1.00 96.06 119 ALA A O 1
ATOM 837 N N . TRP A 1 120 ? -2.332 3.974 -10.681 1.00 96.62 120 TRP A N 1
ATOM 838 C CA . TRP A 1 120 ? -1.750 5.194 -11.242 1.00 96.62 120 TRP A CA 1
ATOM 839 C C . TRP A 1 120 ? -2.744 6.088 -11.997 1.00 96.62 120 TRP A C 1
ATOM 841 O O . TRP A 1 120 ? -2.385 7.194 -12.405 1.00 96.62 120 TRP A O 1
ATOM 851 N N . THR A 1 121 ? -4.000 5.674 -12.188 1.00 94.88 121 THR A N 1
ATOM 852 C CA . THR A 1 121 ? -5.018 6.555 -12.786 1.00 94.88 121 THR A CA 1
ATOM 853 C C . THR A 1 121 ? -5.344 7.714 -11.828 1.00 94.88 121 THR A C 1
ATOM 855 O O . THR A 1 121 ? -5.331 7.517 -10.613 1.00 94.88 121 THR A O 1
ATOM 858 N N . PRO A 1 122 ? -5.700 8.921 -12.310 1.00 92.75 122 PRO A N 1
ATOM 859 C CA . PRO A 1 122 ? -6.002 10.057 -11.427 1.00 92.75 122 PRO A CA 1
ATOM 860 C C . PRO A 1 122 ? -7.134 9.812 -10.417 1.00 92.75 122 PRO A C 1
ATOM 862 O O . PRO A 1 122 ? -7.190 10.472 -9.385 1.00 92.75 122 PRO A O 1
ATOM 865 N N . TYR A 1 123 ? -8.037 8.869 -10.691 1.00 92.69 123 TYR A N 1
ATOM 866 C CA . TYR A 1 123 ? -9.153 8.544 -9.799 1.00 92.69 123 TYR A CA 1
ATOM 867 C C . TYR A 1 123 ? -8.714 7.760 -8.552 1.00 92.69 123 TYR A C 1
ATOM 869 O O . TYR A 1 123 ? -9.338 7.890 -7.493 1.00 92.69 123 TYR A O 1
ATOM 877 N N . TRP A 1 124 ? -7.635 6.982 -8.682 1.00 95.50 124 TRP A N 1
ATOM 878 C CA . TRP A 1 124 ? -7.146 6.020 -7.689 1.00 95.50 124 TRP A CA 1
ATOM 879 C C . TRP A 1 124 ? -5.699 6.269 -7.246 1.00 95.50 124 TRP A C 1
ATOM 881 O O . TRP A 1 124 ? -5.160 5.489 -6.464 1.00 95.50 124 TRP A O 1
ATOM 891 N N . ARG A 1 125 ? -5.073 7.371 -7.682 1.00 97.19 125 ARG A N 1
ATOM 892 C CA . ARG A 1 125 ? -3.704 7.758 -7.299 1.00 97.19 125 ARG A CA 1
ATOM 893 C C . ARG A 1 125 ? -3.641 8.390 -5.902 1.00 97.19 125 ARG A C 1
ATOM 895 O O . ARG A 1 125 ? -3.110 9.482 -5.715 1.00 97.19 125 ARG A O 1
ATOM 902 N N . TYR A 1 126 ? -4.210 7.688 -4.932 1.00 98.00 126 TYR A N 1
ATOM 903 C CA . TYR A 1 126 ? -4.256 8.034 -3.514 1.00 98.00 126 TYR A CA 1
ATOM 904 C C . TYR A 1 126 ? -4.008 6.772 -2.686 1.00 98.00 126 TYR A C 1
ATOM 906 O O . TYR A 1 126 ? -4.072 5.659 -3.212 1.00 98.00 126 TYR A O 1
ATOM 914 N N . VAL A 1 127 ? -3.732 6.945 -1.397 1.00 98.50 127 VAL A N 1
ATOM 915 C CA . VAL A 1 127 ? -3.472 5.836 -0.474 1.00 98.50 127 VAL A CA 1
ATOM 916 C C . VAL A 1 127 ? -4.740 5.529 0.311 1.00 98.50 127 VAL A C 1
ATOM 918 O O . VAL A 1 127 ? -5.170 6.342 1.128 1.00 98.50 127 VAL A O 1
ATOM 921 N N . TRP A 1 128 ? -5.326 4.356 0.085 1.00 98.06 128 TRP A N 1
ATOM 922 C CA . TRP A 1 128 ? -6.383 3.816 0.941 1.00 98.06 128 TRP A CA 1
ATOM 923 C C . TRP A 1 128 ? -5.739 2.942 2.021 1.00 98.06 128 TRP A C 1
ATOM 925 O O . TRP A 1 128 ? -4.916 2.086 1.679 1.00 98.06 128 TRP A O 1
ATOM 935 N N . PRO A 1 129 ? -6.111 3.091 3.309 1.00 97.31 129 PRO A N 1
ATOM 936 C CA . PRO A 1 129 ? -5.591 2.242 4.384 1.00 97.31 129 PRO A CA 1
ATOM 937 C C . PRO A 1 129 ? -5.752 0.750 4.102 1.00 97.31 129 PRO A C 1
ATOM 939 O O . PRO A 1 129 ? -4.871 -0.050 4.408 1.00 97.31 129 PRO A O 1
ATOM 942 N N . ARG A 1 130 ? -6.865 0.389 3.468 1.00 96.31 130 ARG A N 1
ATOM 943 C CA . ARG A 1 130 ? -7.195 -0.968 3.058 1.00 96.31 130 ARG A CA 1
ATOM 944 C C . ARG A 1 130 ? -6.224 -1.532 2.035 1.00 96.31 130 ARG A C 1
ATOM 946 O O . ARG A 1 130 ? -5.561 -2.527 2.306 1.00 96.31 130 ARG A O 1
ATOM 953 N N . ASP A 1 131 ? -6.113 -0.880 0.888 1.00 98.06 131 ASP A N 1
ATOM 954 C CA . ASP A 1 131 ? -5.250 -1.283 -0.216 1.00 98.06 131 ASP A CA 1
ATOM 955 C C . ASP A 1 131 ? -3.787 -1.338 0.245 1.00 98.06 131 ASP A C 1
ATOM 957 O O . ASP A 1 131 ? -3.124 -2.362 0.088 1.00 98.06 131 ASP A O 1
ATOM 961 N N . ALA A 1 132 ? -3.320 -0.297 0.942 1.00 98.62 132 ALA A N 1
ATOM 962 C CA . ALA A 1 132 ? -1.975 -0.240 1.511 1.00 98.62 132 ALA A CA 1
ATOM 963 C C . ALA A 1 132 ? -1.693 -1.388 2.497 1.00 98.62 132 ALA A C 1
ATOM 965 O O . ALA A 1 132 ? -0.584 -1.922 2.518 1.00 98.62 132 ALA A O 1
ATOM 966 N N . SER A 1 133 ? -2.689 -1.816 3.279 1.00 98.69 133 SER A N 1
ATOM 967 C CA . SER A 1 133 ? -2.555 -2.963 4.185 1.00 98.69 133 SER A CA 1
ATOM 968 C C . SER A 1 133 ? -2.300 -4.264 3.417 1.00 98.69 133 SER A C 1
ATOM 970 O O . SER A 1 133 ? -1.389 -5.012 3.771 1.00 98.69 133 SER A O 1
ATOM 972 N N . PHE A 1 134 ? -3.030 -4.521 2.326 1.00 98.69 134 PHE A N 1
ATOM 973 C CA . PHE A 1 134 ? -2.776 -5.687 1.469 1.00 98.69 134 PHE A CA 1
ATOM 974 C C . PHE A 1 134 ? -1.410 -5.615 0.781 1.00 98.69 134 PHE A C 1
ATOM 976 O O . PHE A 1 134 ? -0.701 -6.622 0.738 1.00 98.69 134 PHE A O 1
ATOM 983 N N . VAL A 1 135 ? -1.012 -4.433 0.299 1.00 98.88 135 VAL A N 1
ATOM 984 C CA . VAL A 1 135 ? 0.316 -4.214 -0.293 1.00 98.88 135 VAL A CA 1
ATOM 985 C C . VAL A 1 135 ? 1.421 -4.514 0.721 1.00 98.88 135 VAL A C 1
ATOM 987 O O . VAL A 1 135 ? 2.336 -5.274 0.410 1.00 98.88 135 VAL A O 1
ATOM 990 N N . ALA A 1 136 ? 1.317 -4.006 1.953 1.00 98.94 136 ALA A N 1
ATOM 991 C CA . ALA A 1 136 ? 2.292 -4.274 3.009 1.00 98.94 136 ALA A CA 1
ATOM 992 C C . ALA A 1 136 ? 2.428 -5.776 3.306 1.00 98.94 136 ALA A C 1
ATOM 994 O O . ALA A 1 136 ? 3.542 -6.285 3.437 1.00 98.94 136 ALA A O 1
ATOM 995 N N . VAL A 1 137 ? 1.311 -6.510 3.366 1.00 98.88 137 VAL A N 1
ATOM 996 C CA . VAL A 1 137 ? 1.343 -7.965 3.577 1.00 98.88 137 VAL A CA 1
ATOM 997 C C . VAL A 1 137 ? 1.972 -8.691 2.395 1.00 98.88 137 VAL A C 1
ATOM 999 O O . VAL A 1 137 ? 2.794 -9.580 2.617 1.00 98.88 137 VAL A O 1
ATOM 1002 N N . ALA A 1 138 ? 1.637 -8.315 1.159 1.00 98.81 138 ALA A N 1
ATOM 1003 C CA . ALA A 1 138 ? 2.235 -8.913 -0.031 1.00 98.81 138 ALA A CA 1
ATOM 1004 C C . ALA A 1 138 ? 3.761 -8.740 -0.015 1.00 98.81 138 ALA A C 1
ATOM 1006 O O . ALA A 1 138 ? 4.483 -9.731 -0.095 1.00 98.81 138 ALA A O 1
ATOM 1007 N N . LEU A 1 139 ? 4.235 -7.511 0.214 1.00 98.88 139 LEU A N 1
ATOM 1008 C CA . LEU A 1 139 ? 5.657 -7.174 0.311 1.00 98.88 139 LEU A CA 1
ATOM 1009 C C . LEU A 1 139 ? 6.366 -7.955 1.423 1.00 98.88 139 LEU A C 1
ATOM 1011 O O . LEU A 1 139 ? 7.435 -8.521 1.203 1.00 98.88 139 LEU A O 1
ATOM 1015 N N . ALA A 1 140 ? 5.770 -8.041 2.615 1.00 98.75 140 ALA A N 1
ATOM 1016 C CA . ALA A 1 140 ? 6.365 -8.783 3.722 1.00 98.75 140 ALA A CA 1
ATOM 1017 C C . ALA A 1 140 ? 6.448 -10.288 3.430 1.00 98.75 140 ALA A C 1
ATOM 1019 O O . ALA A 1 140 ? 7.470 -10.919 3.702 1.00 98.75 140 ALA A O 1
ATOM 1020 N N . ARG A 1 141 ? 5.395 -10.867 2.841 1.00 98.12 141 ARG A N 1
ATOM 1021 C CA . ARG A 1 141 ? 5.329 -12.294 2.495 1.00 98.12 141 ARG A CA 1
ATOM 1022 C C . ARG A 1 141 ? 6.293 -12.679 1.376 1.00 98.12 141 ARG A C 1
ATOM 1024 O O . ARG A 1 141 ? 6.701 -13.837 1.333 1.00 98.12 141 ARG A O 1
ATOM 1031 N N . THR A 1 142 ? 6.674 -11.739 0.514 1.00 98.44 142 THR A N 1
ATOM 1032 C CA . THR A 1 142 ? 7.642 -11.970 -0.565 1.00 98.44 142 THR A CA 1
ATOM 1033 C C . THR A 1 142 ? 9.062 -11.522 -0.231 1.00 98.44 142 THR A C 1
ATOM 1035 O O . THR A 1 142 ? 9.936 -11.611 -1.085 1.00 98.44 142 THR A O 1
ATOM 1038 N N . GLY A 1 143 ? 9.345 -11.140 1.019 1.00 98.12 143 GLY A N 1
ATOM 1039 C CA . GLY A 1 143 ? 10.705 -10.854 1.492 1.00 98.12 143 GLY A CA 1
ATOM 1040 C C . GLY A 1 143 ? 11.126 -9.384 1.414 1.00 98.12 143 GLY A C 1
ATOM 1041 O O . GLY A 1 143 ? 12.241 -9.049 1.805 1.00 98.12 143 GLY A O 1
ATOM 1042 N N . HIS A 1 144 ? 10.236 -8.480 1.007 1.00 98.62 144 HIS A N 1
ATOM 1043 C CA . HIS A 1 144 ? 10.474 -7.032 0.972 1.00 98.62 144 HIS A CA 1
ATOM 1044 C C . HIS A 1 144 ? 10.010 -6.365 2.277 1.00 98.62 144 HIS A C 1
ATOM 1046 O O . HIS A 1 144 ? 9.194 -5.443 2.290 1.00 98.62 144 HIS A O 1
ATOM 1052 N N . LEU A 1 145 ? 10.528 -6.851 3.413 1.00 98.44 145 LEU A N 1
ATOM 1053 C CA . LEU A 1 145 ? 10.101 -6.418 4.750 1.00 98.44 145 LEU A CA 1
ATOM 1054 C C . LEU A 1 145 ? 10.322 -4.917 5.002 1.00 98.44 145 LEU A C 1
ATOM 1056 O O . LEU A 1 145 ? 9.533 -4.299 5.712 1.00 98.44 145 LEU A O 1
ATOM 1060 N N . ALA A 1 146 ? 11.387 -4.336 4.443 1.00 98.19 146 ALA A N 1
ATOM 1061 C CA . ALA A 1 146 ? 11.659 -2.905 4.566 1.00 98.19 146 ALA A CA 1
ATOM 1062 C C . ALA A 1 146 ? 10.533 -2.069 3.935 1.00 98.19 146 ALA A C 1
ATOM 1064 O O . ALA A 1 146 ? 9.945 -1.236 4.619 1.00 98.19 146 ALA A O 1
ATOM 1065 N N . ASP A 1 147 ? 10.154 -2.376 2.693 1.00 98.75 147 ASP A N 1
ATOM 1066 C CA . ASP A 1 147 ? 9.065 -1.690 1.993 1.00 98.75 147 ASP A CA 1
ATOM 1067 C C . ASP A 1 147 ? 7.728 -1.865 2.731 1.00 98.75 147 ASP A C 1
ATOM 1069 O O . ASP A 1 147 ? 6.978 -0.909 2.913 1.00 98.75 147 ASP A O 1
ATOM 1073 N N . ALA A 1 148 ? 7.444 -3.071 3.237 1.00 98.88 148 ALA A N 1
ATOM 1074 C CA . ALA A 1 148 ? 6.240 -3.329 4.027 1.00 98.88 148 ALA A CA 1
ATOM 1075 C C . ALA A 1 148 ? 6.160 -2.451 5.291 1.00 98.88 148 ALA A C 1
ATOM 1077 O O . ALA A 1 148 ? 5.093 -1.930 5.630 1.00 98.88 148 ALA A O 1
ATOM 1078 N N . ARG A 1 149 ? 7.292 -2.269 5.985 1.00 98.75 149 ARG A N 1
ATOM 1079 C CA . ARG A 1 149 ? 7.399 -1.390 7.160 1.00 98.75 149 ARG A CA 1
ATOM 1080 C C . ARG A 1 149 ? 7.217 0.073 6.783 1.00 98.75 149 ARG A C 1
ATOM 1082 O O . ARG A 1 149 ? 6.519 0.780 7.502 1.00 98.75 149 ARG A O 1
ATOM 1089 N N . GLU A 1 150 ? 7.763 0.520 5.653 1.00 98.62 150 GLU A N 1
ATOM 1090 C CA . GLU A 1 150 ? 7.541 1.886 5.168 1.00 98.62 150 GLU A CA 1
ATOM 1091 C C . GLU A 1 150 ? 6.062 2.150 4.863 1.00 98.62 150 GLU A C 1
ATOM 1093 O O . GLU A 1 150 ? 5.541 3.188 5.276 1.00 98.62 150 GLU A O 1
ATOM 1098 N N . VAL A 1 151 ? 5.362 1.198 4.234 1.00 98.94 151 VAL A N 1
ATOM 1099 C CA . VAL A 1 151 ? 3.922 1.314 3.945 1.00 98.94 151 VAL A CA 1
ATOM 1100 C C . VAL A 1 151 ? 3.092 1.421 5.225 1.00 98.94 151 VAL A C 1
ATOM 1102 O O . VAL A 1 151 ? 2.273 2.332 5.367 1.00 98.94 151 VAL A O 1
ATOM 1105 N N . LEU A 1 152 ? 3.327 0.556 6.215 1.00 98.88 152 LEU A N 1
ATOM 1106 C CA . LEU A 1 152 ? 2.638 0.682 7.505 1.00 98.88 152 LEU A CA 1
ATOM 1107 C C . LEU A 1 152 ? 3.081 1.927 8.283 1.00 98.88 152 LEU A C 1
ATOM 1109 O O . LEU A 1 152 ? 2.284 2.517 9.012 1.00 98.88 152 LEU A O 1
ATOM 1113 N N . GLY A 1 153 ? 4.323 2.370 8.100 1.00 98.62 153 GLY A N 1
ATOM 1114 C CA . GLY A 1 153 ? 4.831 3.632 8.618 1.00 98.62 153 GLY A CA 1
ATOM 1115 C C . GLY A 1 153 ? 4.092 4.836 8.034 1.00 98.62 153 GLY A C 1
ATOM 1116 O O . GLY A 1 153 ? 3.799 5.778 8.770 1.00 98.62 153 GLY A O 1
ATOM 1117 N N . PHE A 1 154 ? 3.735 4.806 6.746 1.00 98.75 154 PHE A N 1
ATOM 1118 C CA . PHE A 1 154 ? 2.855 5.801 6.135 1.00 98.75 154 PHE A CA 1
ATOM 1119 C C . PHE A 1 154 ? 1.495 5.823 6.832 1.00 98.75 154 PHE A C 1
ATOM 1121 O O . PHE A 1 154 ? 1.078 6.880 7.310 1.00 98.75 154 PHE A O 1
ATOM 1128 N N . LEU A 1 155 ? 0.847 4.661 6.985 1.00 98.69 155 LEU A N 1
ATOM 1129 C CA . LEU A 1 155 ? -0.438 4.564 7.687 1.00 98.69 155 LEU A CA 1
ATOM 1130 C C . LEU A 1 155 ? -0.338 5.081 9.127 1.00 98.69 155 LEU A C 1
ATOM 1132 O O . LEU A 1 155 ? -1.190 5.841 9.575 1.00 98.69 155 LEU A O 1
ATOM 1136 N N . ALA A 1 156 ? 0.741 4.760 9.840 1.00 98.19 156 ALA A N 1
ATOM 1137 C CA . ALA A 1 156 ? 0.976 5.244 11.197 1.00 98.19 156 ALA A CA 1
ATOM 1138 C C . ALA A 1 156 ? 1.074 6.778 11.296 1.00 98.19 156 ALA A C 1
ATOM 1140 O O . ALA A 1 156 ? 0.728 7.333 12.344 1.00 98.19 156 ALA A O 1
ATOM 1141 N N . ARG A 1 157 ? 1.563 7.454 10.245 1.00 97.56 157 ARG A N 1
ATOM 1142 C CA . ARG A 1 157 ? 1.676 8.922 10.190 1.00 97.56 157 ARG A CA 1
ATOM 1143 C C . ARG A 1 157 ? 0.347 9.603 9.883 1.00 97.56 157 ARG A C 1
ATOM 1145 O O . ARG A 1 157 ? 0.085 10.650 10.464 1.00 97.56 157 ARG A O 1
ATOM 1152 N N . VAL A 1 158 ? -0.467 9.025 8.999 1.00 97.50 158 VAL A N 1
ATOM 1153 C CA . VAL A 1 158 ? -1.748 9.624 8.575 1.00 97.50 158 VAL A CA 1
ATOM 1154 C C . VAL A 1 158 ? -2.937 9.229 9.457 1.00 97.50 158 VAL A C 1
ATOM 1156 O O . VAL A 1 158 ? -3.983 9.870 9.394 1.00 97.50 158 VAL A O 1
ATOM 1159 N N . GLN A 1 159 ? -2.786 8.194 10.291 1.00 97.62 159 GLN A N 1
ATOM 1160 C CA . GLN A 1 159 ? -3.800 7.790 11.264 1.00 97.62 159 GLN A CA 1
ATOM 1161 C C . GLN A 1 159 ? -4.113 8.931 12.238 1.00 97.62 159 GLN A C 1
ATOM 1163 O O . GLN A 1 159 ? -3.208 9.532 12.827 1.00 97.62 159 GLN A O 1
ATOM 1168 N N . ALA A 1 160 ? -5.402 9.173 12.468 1.00 96.25 160 ALA A N 1
ATOM 1169 C CA . ALA A 1 160 ? -5.853 10.191 13.400 1.00 96.25 160 ALA A CA 1
ATOM 1170 C C . ALA A 1 160 ? -5.454 9.868 14.851 1.00 96.25 160 ALA A C 1
ATOM 1172 O O . ALA A 1 160 ? -5.143 8.731 15.226 1.00 96.25 160 ALA A O 1
ATOM 1173 N N . ALA A 1 161 ? -5.485 10.891 15.709 1.00 96.44 161 ALA A N 1
ATOM 1174 C CA . ALA A 1 161 ? -5.109 10.756 17.115 1.00 96.44 161 ALA A CA 1
ATOM 1175 C C . ALA A 1 161 ? -6.006 9.774 17.893 1.00 96.44 161 ALA A C 1
ATOM 1177 O O . ALA A 1 161 ? -5.529 9.126 18.824 1.00 96.44 161 ALA A O 1
ATOM 1178 N N . ASP A 1 162 ? -7.275 9.645 17.500 1.00 95.69 162 ASP A N 1
ATOM 1179 C CA . ASP A 1 162 ? -8.235 8.697 18.074 1.00 95.69 162 ASP A CA 1
ATOM 1180 C C . ASP A 1 162 ? -8.129 7.280 17.481 1.00 95.69 162 ASP A C 1
ATOM 1182 O O . ASP A 1 162 ? -8.865 6.391 17.902 1.00 95.69 162 ASP A O 1
ATOM 1186 N N . GLY A 1 163 ? -7.205 7.067 16.535 1.00 96.50 163 GLY A N 1
ATOM 1187 C CA . GLY A 1 163 ? -6.944 5.795 15.867 1.00 96.50 163 GLY A CA 1
ATOM 1188 C C . GLY A 1 163 ? -7.789 5.511 14.629 1.00 96.50 163 GLY A C 1
ATOM 1189 O O . GLY A 1 163 ? -7.558 4.477 13.994 1.00 96.50 163 GLY A O 1
ATOM 1190 N N . SER A 1 164 ? -8.705 6.413 14.273 1.00 95.38 164 SER A N 1
ATOM 1191 C CA . SER A 1 164 ? -9.480 6.328 13.037 1.00 95.38 164 SER A CA 1
ATOM 1192 C C . SER A 1 164 ? -8.626 6.600 11.795 1.00 95.38 164 SER A C 1
ATOM 1194 O O . SER A 1 164 ? -7.508 7.131 11.865 1.00 95.38 164 SER A O 1
ATOM 1196 N N . PHE A 1 165 ? -9.185 6.227 10.647 1.00 95.75 165 PHE A N 1
ATOM 1197 C CA . PHE A 1 165 ? -8.684 6.595 9.334 1.00 95.75 165 PHE A CA 1
ATOM 1198 C C . PHE A 1 165 ? -9.774 7.286 8.518 1.00 95.75 165 PHE A C 1
ATOM 1200 O O . PHE A 1 165 ? -10.954 6.957 8.620 1.00 95.75 165 PHE A O 1
ATOM 1207 N N . GLU A 1 166 ? -9.343 8.196 7.655 1.00 95.56 166 GLU A N 1
ATOM 1208 C CA . GLU A 1 166 ? -10.122 8.667 6.517 1.00 95.56 166 GLU A CA 1
ATOM 1209 C C . GLU A 1 166 ? -10.190 7.571 5.445 1.00 95.56 166 GLU A C 1
ATOM 1211 O O . GLU A 1 166 ? -9.397 6.625 5.452 1.00 95.56 166 GLU A O 1
ATOM 1216 N N . ALA A 1 167 ? -11.106 7.706 4.483 1.00 94.12 167 ALA A N 1
ATOM 1217 C CA . ALA A 1 167 ? -11.212 6.737 3.390 1.00 94.12 167 ALA A CA 1
ATOM 1218 C C . ALA A 1 167 ? -9.910 6.644 2.572 1.00 94.12 167 ALA A C 1
ATOM 1220 O O . ALA A 1 167 ? -9.472 5.549 2.221 1.00 94.12 167 ALA A O 1
ATOM 1221 N N . ARG A 1 168 ? -9.286 7.793 2.271 1.00 96.81 168 ARG A N 1
ATOM 1222 C CA . ARG A 1 168 ? -8.078 7.879 1.441 1.00 96.81 168 ARG A CA 1
ATOM 1223 C C . ARG A 1 168 ? -7.272 9.148 1.684 1.00 96.81 168 ARG A C 1
ATOM 1225 O O . ARG A 1 168 ? -7.835 10.188 2.010 1.00 96.81 168 ARG A O 1
ATOM 1232 N N . TYR A 1 169 ? -5.974 9.077 1.410 1.00 98.00 169 TYR A N 1
ATOM 1233 C CA . TYR A 1 169 ? -5.013 10.150 1.662 1.00 98.00 169 TYR A CA 1
ATOM 1234 C C . TYR A 1 169 ? -4.218 10.532 0.414 1.00 98.00 169 TYR A C 1
ATOM 1236 O O . TYR A 1 169 ? -3.945 9.693 -0.451 1.00 98.00 169 TYR A O 1
ATOM 1244 N N . LEU A 1 170 ? -3.791 11.795 0.341 1.00 97.88 170 LEU A N 1
ATOM 1245 C CA . LEU A 1 170 ? -2.768 12.217 -0.613 1.00 97.88 170 LEU A CA 1
ATOM 1246 C C . LEU A 1 170 ? -1.466 11.428 -0.372 1.00 97.88 170 LEU A C 1
ATOM 1248 O O . LEU A 1 170 ? -1.104 11.178 0.780 1.00 97.88 170 LEU A O 1
ATOM 1252 N N . PRO A 1 171 ? -0.733 11.045 -1.435 1.00 97.25 171 PRO A N 1
ATOM 1253 C CA . PRO A 1 171 ? 0.478 10.233 -1.302 1.00 97.25 171 PRO A CA 1
ATOM 1254 C C . PRO A 1 171 ? 1.684 11.002 -0.735 1.00 97.25 171 PRO A C 1
ATOM 1256 O O . PRO A 1 171 ? 2.725 10.406 -0.496 1.00 97.25 171 PRO A O 1
ATOM 1259 N N . ASP A 1 172 ? 1.565 12.310 -0.494 1.00 94.69 172 ASP A N 1
ATOM 1260 C CA . ASP A 1 172 ? 2.653 13.170 -0.004 1.00 94.69 172 ASP A CA 1
ATOM 1261 C C . ASP A 1 172 ? 2.969 13.002 1.496 1.00 94.69 172 ASP A C 1
ATOM 1263 O O . ASP A 1 172 ? 3.892 13.626 2.019 1.00 94.69 172 ASP A O 1
ATOM 1267 N N . GLY A 1 173 ? 2.200 12.169 2.205 1.00 89.50 173 GLY A N 1
ATOM 1268 C CA . GLY A 1 173 ? 2.392 11.890 3.628 1.00 89.50 173 GLY A CA 1
ATOM 1269 C C . GLY A 1 173 ? 1.955 13.019 4.563 1.00 89.50 173 GLY A C 1
ATOM 1270 O O . GLY A 1 173 ? 2.196 12.922 5.766 1.00 89.50 173 GLY A O 1
ATOM 1271 N N . SER A 1 174 ? 1.297 14.062 4.047 1.00 93.62 174 SER A N 1
ATOM 1272 C CA . SER A 1 174 ? 0.777 15.184 4.844 1.00 93.62 174 SER A CA 1
ATOM 1273 C C . SER A 1 174 ? -0.415 14.808 5.732 1.00 93.62 174 SER A C 1
ATOM 1275 O O . SER A 1 174 ? -0.735 15.536 6.670 1.00 93.62 174 SER A O 1
ATOM 1277 N N . GLY A 1 175 ? -1.089 13.696 5.422 1.00 94.50 175 GLY A N 1
ATOM 12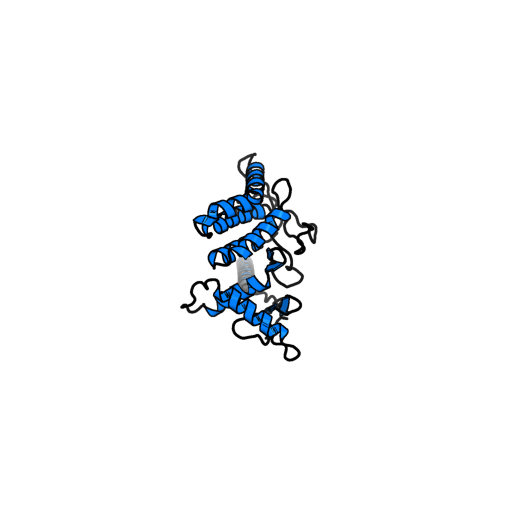78 C CA . GLY A 1 175 ? -2.372 13.323 6.021 1.00 94.50 175 GLY A CA 1
ATOM 1279 C C . GLY A 1 175 ? -3.569 14.079 5.434 1.00 94.50 175 GLY A C 1
ATOM 1280 O O . GLY A 1 175 ? -4.690 13.863 5.882 1.00 94.50 175 GLY A O 1
ATOM 1281 N N . ALA A 1 176 ? -3.364 14.939 4.430 1.00 96.50 176 ALA A N 1
ATOM 1282 C CA . ALA A 1 176 ? -4.461 15.582 3.719 1.00 96.50 176 ALA A CA 1
ATOM 1283 C C . ALA A 1 176 ? -5.259 14.570 2.879 1.00 96.50 176 ALA A C 1
ATOM 1285 O O . ALA A 1 176 ? -4.714 13.591 2.359 1.00 96.50 176 ALA A O 1
ATOM 1286 N N . VAL A 1 177 ? -6.553 14.843 2.715 1.00 96.88 177 VAL A N 1
ATOM 1287 C CA . VAL A 1 177 ? -7.482 14.050 1.900 1.00 96.88 177 VAL A CA 1
ATOM 1288 C C . VAL A 1 177 ? -7.830 14.799 0.608 1.00 96.88 177 VAL A C 1
ATOM 1290 O O . VAL A 1 177 ? -7.838 16.033 0.604 1.00 96.88 177 VAL A O 1
ATOM 1293 N N . PRO A 1 178 ? -8.099 14.099 -0.508 1.00 94.75 178 PRO A N 1
ATOM 1294 C CA . PRO A 1 178 ? -8.419 14.747 -1.781 1.00 94.75 178 PRO A CA 1
ATOM 1295 C C . PRO A 1 178 ? -9.877 15.216 -1.902 1.00 94.75 178 PRO A C 1
ATOM 1297 O O . PRO A 1 178 ? -10.181 15.996 -2.805 1.00 94.75 178 PRO A O 1
ATOM 1300 N N . ASP A 1 179 ? -10.784 14.704 -1.068 1.00 94.06 179 ASP A N 1
ATOM 1301 C CA . ASP A 1 179 ? -12.226 14.947 -1.135 1.00 94.06 179 ASP A CA 1
ATOM 1302 C C . ASP A 1 179 ? -12.940 14.671 0.200 1.00 94.06 179 ASP A C 1
ATOM 1304 O O . ASP A 1 179 ? -12.342 14.176 1.150 1.00 94.06 179 ASP A O 1
ATOM 1308 N N . ASP A 1 180 ? -14.241 14.974 0.252 1.00 91.69 180 ASP A N 1
ATOM 1309 C CA . ASP A 1 180 ? -15.090 14.864 1.450 1.00 91.69 180 ASP A CA 1
ATOM 1310 C C . ASP A 1 180 ? -15.727 13.465 1.612 1.00 91.69 180 ASP A C 1
ATOM 1312 O O . ASP A 1 180 ? -16.886 13.333 2.024 1.00 91.69 180 ASP A O 1
ATOM 1316 N N . ARG A 1 181 ? -15.022 12.395 1.216 1.00 91.62 181 ARG A N 1
ATOM 1317 C CA . ARG A 1 181 ? -15.527 11.022 1.394 1.00 91.62 181 ARG A CA 1
ATOM 1318 C C . ARG A 1 181 ? -15.696 10.716 2.877 1.00 91.62 181 ARG A C 1
ATOM 1320 O O . ARG A 1 181 ? -14.854 11.071 3.693 1.00 91.62 181 ARG A O 1
ATOM 1327 N N . ALA A 1 182 ? -16.777 10.018 3.218 1.00 88.75 182 ALA A N 1
ATOM 1328 C CA . ALA A 1 182 ? -16.989 9.585 4.591 1.00 88.75 182 ALA A CA 1
ATOM 1329 C C . ALA A 1 182 ? -15.896 8.580 5.012 1.00 88.75 182 ALA A C 1
ATOM 1331 O O . ALA A 1 182 ? -15.567 7.696 4.212 1.00 88.75 182 ALA A O 1
ATOM 1332 N N . PRO A 1 183 ? -15.381 8.670 6.253 1.00 87.44 183 PRO A N 1
ATOM 1333 C CA . PRO A 1 183 ? -14.475 7.677 6.817 1.00 87.44 183 PRO A CA 1
ATOM 1334 C C . PRO A 1 183 ? -15.019 6.252 6.685 1.00 87.44 183 PRO A C 1
ATOM 1336 O O . PRO A 1 183 ? -16.218 6.010 6.860 1.00 87.44 183 PRO A O 1
ATOM 1339 N N . GLN A 1 184 ? -14.124 5.307 6.404 1.00 86.69 184 GLN A N 1
ATOM 1340 C CA . GLN A 1 184 ? -14.438 3.882 6.328 1.00 86.69 184 GLN A CA 1
ATOM 1341 C C . GLN A 1 184 ? -13.768 3.173 7.492 1.00 86.69 184 GLN A C 1
ATOM 1343 O O . GLN A 1 184 ? -12.561 3.285 7.697 1.00 86.69 184 GLN A O 1
ATOM 1348 N N . THR A 1 185 ? -14.575 2.473 8.285 1.00 87.38 185 THR A N 1
ATOM 1349 C CA . THR A 1 185 ? -14.102 1.869 9.531 1.00 87.38 185 THR A CA 1
ATOM 1350 C C . THR A 1 185 ? -13.133 0.725 9.276 1.00 87.38 185 THR A C 1
ATOM 1352 O O . THR A 1 185 ? -12.191 0.590 10.042 1.00 87.38 185 THR A O 1
ATOM 1355 N N . ASP A 1 186 ? -13.303 -0.015 8.176 1.00 90.31 186 ASP A N 1
ATOM 1356 C CA . ASP A 1 186 ? -12.524 -1.213 7.832 1.00 90.31 186 ASP A CA 1
ATOM 1357 C C . ASP A 1 186 ? -11.009 -0.966 7.704 1.00 90.31 186 ASP A C 1
ATOM 1359 O O . ASP A 1 186 ? -10.201 -1.876 7.904 1.00 90.31 186 ASP A O 1
ATOM 1363 N N . GLY A 1 187 ? -10.593 0.270 7.410 1.00 92.56 187 GLY A N 1
ATOM 1364 C CA . GLY A 1 187 ? -9.184 0.661 7.415 1.00 92.56 187 GLY A CA 1
ATOM 1365 C C . GLY A 1 187 ? -8.488 0.379 8.752 1.00 92.56 187 GLY A C 1
ATOM 1366 O O . GLY A 1 187 ? -7.308 0.013 8.770 1.00 92.56 187 GLY A O 1
ATOM 1367 N N . THR A 1 188 ? -9.211 0.480 9.873 1.00 93.50 188 THR A N 1
ATOM 1368 C CA . THR A 1 188 ? -8.686 0.140 11.197 1.00 93.50 188 THR A CA 1
ATOM 1369 C C . THR A 1 188 ? -8.331 -1.346 11.270 1.00 93.50 188 THR A C 1
ATOM 1371 O O . THR A 1 188 ? -7.179 -1.677 11.556 1.00 93.50 188 THR A O 1
ATOM 1374 N N . GLY A 1 189 ? -9.259 -2.239 10.949 1.00 93.75 189 GLY A N 1
ATOM 1375 C CA . GLY A 1 189 ? -9.092 -3.686 11.007 1.00 93.75 189 GLY A CA 1
ATOM 1376 C C . GLY A 1 189 ? -8.032 -4.199 10.044 1.00 93.75 189 GLY A C 1
ATOM 1377 O O . GLY A 1 189 ? -7.151 -4.963 10.452 1.00 93.75 189 GLY A O 1
ATOM 1378 N N . TRP A 1 190 ? -8.043 -3.727 8.792 1.00 96.25 190 TRP A N 1
ATOM 1379 C CA . TRP A 1 190 ? -7.039 -4.116 7.798 1.00 96.25 190 TRP A CA 1
ATOM 1380 C C . TRP A 1 190 ? -5.624 -3.719 8.221 1.00 96.25 190 TRP A C 1
ATOM 1382 O O . TRP A 1 190 ? -4.707 -4.533 8.097 1.00 96.25 190 TRP A O 1
ATOM 1392 N N . SER A 1 191 ? -5.447 -2.526 8.801 1.00 97.56 191 SER A N 1
ATOM 1393 C CA . SER A 1 191 ? -4.129 -2.076 9.267 1.00 97.56 191 SER A CA 1
ATOM 1394 C C . SER A 1 191 ? -3.610 -2.886 10.462 1.00 97.56 191 SER A C 1
ATOM 1396 O O . SER A 1 191 ? -2.414 -3.176 10.543 1.00 97.56 191 SER A O 1
ATOM 1398 N N . LEU A 1 192 ? -4.501 -3.307 11.369 1.00 97.94 192 LEU A N 1
ATOM 1399 C CA . LEU A 1 192 ? -4.158 -4.163 12.507 1.00 97.94 192 LEU A CA 1
ATOM 1400 C C . LEU A 1 192 ? -3.765 -5.571 12.054 1.00 97.94 192 LEU A C 1
ATOM 1402 O O . LEU A 1 192 ? -2.754 -6.106 12.517 1.00 97.94 192 LEU A O 1
ATOM 1406 N N . TRP A 1 193 ? -4.539 -6.151 11.133 1.00 98.31 193 TRP A N 1
ATOM 1407 C CA . TRP A 1 193 ? -4.214 -7.432 10.511 1.00 98.31 193 TRP A CA 1
ATOM 1408 C C . TRP A 1 193 ? -2.852 -7.368 9.812 1.00 98.31 193 TRP A C 1
ATOM 1410 O O . TRP A 1 193 ? -1.973 -8.177 10.114 1.00 98.31 193 TRP A O 1
ATOM 1420 N N . ALA A 1 194 ? -2.637 -6.363 8.961 1.00 98.81 194 ALA A N 1
ATOM 1421 C CA . ALA A 1 194 ? -1.386 -6.208 8.231 1.00 98.81 194 ALA A CA 1
ATOM 1422 C C . ALA A 1 194 ? -0.182 -6.028 9.162 1.00 98.81 194 ALA A C 1
ATOM 1424 O O . ALA A 1 194 ? 0.851 -6.655 8.944 1.00 98.81 194 ALA A O 1
ATOM 1425 N N . ALA A 1 195 ? -0.307 -5.252 10.244 1.00 98.81 195 ALA A N 1
ATOM 1426 C CA . ALA A 1 195 ? 0.765 -5.125 11.231 1.00 98.81 195 ALA A CA 1
ATOM 1427 C C . ALA A 1 195 ? 1.143 -6.477 11.863 1.00 98.81 195 ALA A C 1
ATOM 1429 O O . ALA A 1 195 ? 2.329 -6.773 12.019 1.00 98.81 195 ALA A O 1
ATOM 1430 N N . GLY A 1 196 ? 0.157 -7.321 12.185 1.00 98.69 196 GLY A N 1
ATOM 1431 C CA . GLY A 1 196 ? 0.399 -8.676 12.686 1.00 98.69 196 GLY A CA 1
ATOM 1432 C C . GLY A 1 196 ? 1.126 -9.565 11.672 1.00 98.69 196 GLY A C 1
ATOM 1433 O O . GLY A 1 196 ? 2.099 -10.234 12.022 1.00 98.69 196 GLY A O 1
ATOM 1434 N N . GLU A 1 197 ? 0.697 -9.528 10.411 1.00 98.88 197 GLU A N 1
ATOM 1435 C CA . GLU A 1 197 ? 1.311 -10.272 9.305 1.00 98.88 197 GLU A CA 1
ATOM 1436 C C . GLU A 1 197 ? 2.759 -9.836 9.036 1.00 98.88 197 GLU A C 1
ATOM 1438 O O . GLU A 1 197 ? 3.645 -10.682 8.893 1.00 98.88 197 GLU A O 1
ATOM 1443 N N . VAL A 1 198 ? 3.028 -8.527 9.035 1.00 98.88 198 VAL A N 1
ATOM 1444 C CA . VAL A 1 198 ? 4.374 -7.963 8.838 1.00 98.88 198 VAL A CA 1
ATOM 1445 C C . VAL A 1 198 ? 5.310 -8.360 9.983 1.00 98.88 198 VAL A C 1
ATOM 1447 O O . VAL A 1 198 ? 6.440 -8.783 9.7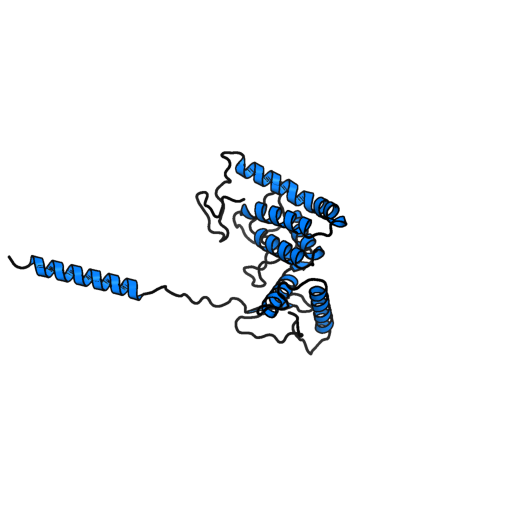36 1.00 98.88 198 VAL A O 1
ATOM 1450 N N . VAL A 1 199 ? 4.846 -8.304 11.237 1.00 98.75 199 VAL A N 1
ATOM 1451 C CA . VAL A 1 199 ? 5.629 -8.788 12.390 1.00 98.75 199 VAL A CA 1
ATOM 1452 C C . VAL A 1 199 ? 5.892 -10.292 12.285 1.00 98.75 199 VAL A C 1
ATOM 1454 O O . VAL A 1 199 ? 6.997 -10.741 12.584 1.00 98.75 199 VAL A O 1
ATOM 1457 N N . ALA A 1 200 ? 4.908 -11.086 11.860 1.00 98.50 200 ALA A N 1
ATOM 1458 C CA . ALA A 1 200 ? 5.064 -12.533 11.730 1.00 98.50 200 ALA A CA 1
ATOM 1459 C C . ALA A 1 200 ? 6.065 -12.926 10.628 1.00 98.50 200 ALA A C 1
ATOM 1461 O O . ALA A 1 200 ? 6.817 -13.893 10.801 1.00 98.50 200 ALA A O 1
ATOM 1462 N N . ALA A 1 201 ? 6.089 -12.169 9.528 1.00 98.19 201 ALA A N 1
ATOM 1463 C CA . ALA A 1 201 ? 7.006 -12.361 8.408 1.00 98.19 201 ALA A CA 1
ATOM 1464 C C . ALA A 1 201 ? 8.459 -11.968 8.731 1.00 98.19 201 ALA A C 1
ATOM 1466 O O . ALA A 1 201 ? 9.378 -12.463 8.082 1.00 98.19 201 ALA A O 1
ATOM 1467 N N . ALA A 1 202 ? 8.685 -11.115 9.736 1.00 98.12 202 ALA A N 1
ATOM 1468 C CA . ALA A 1 202 ? 10.030 -10.699 10.115 1.00 98.12 202 ALA A CA 1
ATOM 1469 C C . ALA A 1 202 ? 10.884 -11.866 10.670 1.00 98.12 202 ALA A C 1
ATOM 1471 O O . ALA A 1 202 ? 10.342 -12.756 11.353 1.00 98.12 202 ALA A O 1
ATOM 1472 N N . PRO A 1 203 ? 12.219 -11.847 10.437 1.00 97.12 203 PRO A N 1
ATOM 1473 C CA . PRO A 1 203 ? 13.168 -12.751 11.090 1.00 97.12 203 PRO A CA 1
ATOM 1474 C C . PRO A 1 203 ? 12.976 -12.751 12.604 1.00 97.12 203 PRO A C 1
ATOM 1476 O O . PRO A 1 203 ? 12.657 -11.717 13.190 1.00 97.12 203 PRO A O 1
ATOM 1479 N N . ALA A 1 204 ? 13.143 -13.909 13.248 1.00 97.62 204 ALA A N 1
ATOM 1480 C CA . ALA A 1 204 ? 12.776 -14.101 14.652 1.00 97.62 204 ALA A CA 1
ATOM 1481 C C . ALA A 1 204 ? 13.463 -13.097 15.595 1.00 97.62 204 ALA A C 1
ATOM 1483 O O . ALA A 1 204 ? 12.830 -12.607 16.531 1.00 97.62 204 ALA A O 1
ATOM 1484 N N . GLU A 1 205 ? 14.724 -12.777 15.318 1.00 97.62 205 GLU A N 1
ATOM 1485 C CA . GLU A 1 205 ? 15.539 -11.788 16.019 1.00 97.62 205 GLU A CA 1
ATOM 1486 C C . GLU A 1 205 ? 15.019 -10.346 15.879 1.00 97.62 205 GLU A C 1
ATOM 1488 O O . GLU A 1 205 ? 15.137 -9.562 16.822 1.00 97.62 205 GLU A O 1
ATOM 1493 N N . ASP A 1 206 ? 14.368 -10.018 14.761 1.00 97.69 206 ASP A N 1
ATOM 1494 C CA . ASP A 1 206 ? 13.900 -8.666 14.440 1.00 97.69 206 ASP A CA 1
ATOM 1495 C C . ASP A 1 206 ? 12.442 -8.425 14.850 1.00 97.69 206 ASP A C 1
ATOM 1497 O O . ASP A 1 206 ? 12.017 -7.275 14.985 1.00 97.69 206 ASP A O 1
ATOM 1501 N N . ARG A 1 207 ? 11.656 -9.486 15.093 1.00 98.31 207 ARG A N 1
ATOM 1502 C CA . ARG A 1 207 ? 10.209 -9.385 15.382 1.00 98.31 207 ARG A CA 1
ATOM 1503 C C . ARG A 1 207 ? 9.882 -8.401 16.494 1.00 98.31 207 ARG A C 1
ATOM 1505 O O . ARG A 1 207 ? 8.922 -7.646 16.380 1.00 98.31 207 ARG A O 1
ATOM 1512 N N . ALA A 1 208 ? 10.669 -8.400 17.569 1.00 98.50 208 ALA A N 1
ATOM 1513 C CA . ALA A 1 208 ? 10.452 -7.494 18.692 1.00 98.50 208 ALA A CA 1
ATOM 1514 C C . ALA A 1 208 ? 10.681 -6.025 18.299 1.00 98.50 208 ALA A C 1
ATOM 1516 O O . ALA A 1 208 ? 9.922 -5.155 18.725 1.00 98.50 208 ALA A O 1
ATOM 1517 N N . ALA A 1 209 ? 11.691 -5.754 17.467 1.00 98.50 209 ALA A N 1
ATOM 1518 C CA . ALA A 1 209 ? 11.983 -4.413 16.973 1.00 98.50 209 ALA A CA 1
ATOM 1519 C C . ALA A 1 209 ? 10.893 -3.928 16.006 1.00 98.50 209 ALA A C 1
ATOM 1521 O O . ALA A 1 209 ? 10.376 -2.826 16.180 1.00 98.50 209 ALA A O 1
ATOM 1522 N N . VAL A 1 210 ? 10.474 -4.776 15.059 1.00 98.56 210 VAL A N 1
ATOM 1523 C CA . VAL A 1 210 ? 9.382 -4.464 14.119 1.00 98.56 210 VAL A CA 1
ATOM 1524 C C . VAL A 1 210 ? 8.062 -4.243 14.867 1.00 98.56 210 VAL A C 1
ATOM 1526 O O . VAL A 1 210 ? 7.350 -3.277 14.607 1.00 98.56 210 VAL A O 1
ATOM 1529 N N . ALA A 1 211 ? 7.746 -5.077 15.861 1.00 98.69 211 ALA A N 1
ATOM 1530 C CA . ALA A 1 211 ? 6.554 -4.890 16.685 1.00 98.69 211 ALA A CA 1
ATOM 1531 C C . ALA A 1 211 ? 6.598 -3.580 17.488 1.00 98.69 211 ALA A C 1
ATOM 1533 O O . ALA A 1 211 ? 5.575 -2.911 17.629 1.00 98.69 211 ALA A O 1
ATOM 1534 N N . ALA A 1 212 ? 7.767 -3.198 18.014 1.00 98.69 212 ALA A N 1
ATOM 1535 C CA . ALA A 1 212 ? 7.935 -1.939 18.735 1.00 98.69 212 ALA A CA 1
ATOM 1536 C C . ALA A 1 212 ? 7.761 -0.719 17.817 1.00 98.69 212 ALA A C 1
ATOM 1538 O O . ALA A 1 212 ? 7.122 0.253 18.221 1.00 98.69 212 ALA A O 1
ATOM 1539 N N . GLU A 1 213 ? 8.277 -0.789 16.589 1.00 98.50 213 GLU A N 1
ATOM 1540 C CA . GLU A 1 213 ? 8.100 0.237 15.558 1.00 98.50 213 GLU A CA 1
ATOM 1541 C C . GLU A 1 213 ? 6.625 0.426 15.181 1.00 98.50 213 GLU A C 1
ATOM 1543 O O . GLU A 1 213 ? 6.142 1.555 15.147 1.00 98.50 213 GLU A O 1
ATOM 1548 N N . LEU A 1 214 ? 5.888 -0.669 14.964 1.00 98.62 214 LEU A N 1
ATOM 1549 C CA . LEU A 1 214 ? 4.474 -0.630 14.569 1.00 98.62 214 LEU A CA 1
ATOM 1550 C C . LEU A 1 214 ? 3.513 -0.394 15.748 1.00 98.62 214 LEU A C 1
ATOM 1552 O O . LEU A 1 214 ? 2.317 -0.164 15.550 1.00 98.62 214 LEU A O 1
ATOM 1556 N N . ALA A 1 215 ? 4.010 -0.411 16.987 1.00 98.44 215 ALA A N 1
ATOM 1557 C CA . ALA A 1 215 ? 3.183 -0.283 18.182 1.00 98.44 215 ALA A CA 1
ATOM 1558 C C . ALA A 1 215 ? 2.299 0.983 18.226 1.00 98.44 215 ALA A C 1
ATOM 1560 O O . ALA A 1 215 ? 1.176 0.872 18.720 1.00 98.44 215 ALA A O 1
ATOM 1561 N N . PRO A 1 216 ? 2.724 2.178 17.758 1.00 98.06 216 PRO A N 1
ATOM 1562 C CA . PRO A 1 216 ? 1.858 3.357 17.738 1.00 98.06 216 PRO A CA 1
ATOM 1563 C C . PRO A 1 216 ? 0.614 3.180 16.857 1.00 98.06 216 PRO A C 1
ATOM 1565 O O . PRO A 1 216 ? -0.487 3.484 17.317 1.00 98.06 216 PRO A O 1
ATOM 1568 N N . LEU A 1 217 ? 0.784 2.635 15.644 1.00 98.44 217 LEU A N 1
ATOM 1569 C CA . LEU A 1 217 ? -0.311 2.310 14.721 1.00 98.44 217 LEU A CA 1
ATOM 1570 C C . LEU A 1 217 ? -1.289 1.329 15.375 1.00 98.44 217 LEU A C 1
ATOM 1572 O O . LEU A 1 217 ? -2.492 1.584 15.453 1.00 98.44 217 LEU A O 1
ATOM 1576 N N . VAL A 1 218 ? -0.743 0.236 15.919 1.00 98.44 218 VAL A N 1
ATOM 1577 C CA . VAL A 1 218 ? -1.531 -0.847 16.516 1.00 98.44 218 VAL A CA 1
ATOM 1578 C C . VAL A 1 218 ? -2.284 -0.387 17.758 1.00 98.44 218 VAL A C 1
ATOM 1580 O O . VAL A 1 218 ? -3.466 -0.677 17.902 1.00 98.44 218 VAL A O 1
ATOM 1583 N N . ARG A 1 219 ? -1.638 0.349 18.670 1.00 98.44 219 ARG A N 1
ATOM 1584 C CA . ARG A 1 219 ? -2.276 0.778 19.926 1.00 98.44 219 ARG A CA 1
ATOM 1585 C C . ARG A 1 219 ? -3.444 1.722 19.680 1.00 98.44 219 ARG A C 1
ATOM 1587 O O . ARG A 1 219 ? -4.486 1.544 20.305 1.00 98.44 219 ARG A O 1
ATOM 1594 N N . ARG A 1 220 ? -3.284 2.706 18.788 1.00 98.31 220 ARG A N 1
ATOM 1595 C CA . ARG A 1 220 ? -4.374 3.631 18.456 1.00 98.31 220 ARG A CA 1
ATOM 1596 C C . ARG A 1 220 ? -5.489 2.920 17.700 1.00 98.31 220 ARG A C 1
ATOM 1598 O O . ARG A 1 220 ? -6.640 3.054 18.094 1.00 98.31 220 ARG A O 1
ATOM 1605 N N . GLY A 1 221 ? -5.152 2.104 16.699 1.00 97.44 221 GLY A N 1
ATOM 1606 C CA . GLY A 1 221 ? -6.145 1.343 15.935 1.00 97.44 221 GLY A CA 1
ATOM 1607 C C . GLY A 1 221 ? -6.947 0.386 16.820 1.00 97.44 221 GLY A C 1
ATOM 1608 O O . GLY A 1 221 ? -8.170 0.365 16.760 1.00 97.44 221 GLY A O 1
ATOM 1609 N N . ALA A 1 222 ? -6.284 -0.342 17.721 1.00 97.00 222 ALA A N 1
ATOM 1610 C CA . ALA A 1 222 ? -6.959 -1.242 18.653 1.00 97.00 222 ALA A CA 1
ATOM 1611 C C . ALA A 1 222 ? -7.849 -0.484 19.651 1.00 97.00 222 ALA A C 1
ATOM 1613 O O . ALA A 1 222 ? -8.965 -0.920 19.927 1.00 97.00 222 ALA A O 1
ATOM 1614 N N . ALA A 1 223 ? -7.389 0.658 20.176 1.00 97.50 223 ALA A N 1
ATOM 1615 C CA . ALA A 1 223 ? -8.209 1.501 21.044 1.00 97.50 223 ALA A CA 1
ATOM 1616 C C . ALA A 1 223 ? -9.452 2.031 20.308 1.00 97.50 223 ALA A C 1
ATOM 1618 O O . ALA A 1 223 ? -10.546 2.004 20.872 1.00 97.50 223 ALA A O 1
ATOM 1619 N N . HIS A 1 224 ? -9.295 2.443 19.046 1.00 96.38 224 HIS A N 1
ATOM 1620 C CA . HIS A 1 224 ? -10.397 2.874 18.191 1.00 96.38 224 HIS A CA 1
ATOM 1621 C C . HIS A 1 224 ? -11.403 1.747 17.946 1.00 96.38 224 HIS A C 1
ATOM 1623 O O . HIS A 1 224 ? -12.592 1.924 18.194 1.00 96.38 224 HIS A O 1
ATOM 1629 N N . ALA A 1 225 ? -10.930 0.562 17.549 1.00 94.19 225 ALA A N 1
ATOM 1630 C CA . ALA A 1 225 ? -11.779 -0.603 17.307 1.00 94.19 225 ALA A CA 1
ATOM 1631 C C . ALA A 1 225 ? -12.592 -0.993 18.553 1.00 94.19 225 ALA A C 1
ATOM 1633 O O . ALA A 1 225 ? -13.791 -1.242 18.456 1.00 94.19 225 ALA A O 1
ATOM 1634 N N . VAL A 1 226 ? -11.970 -0.978 19.740 1.00 95.62 226 VAL A N 1
ATOM 1635 C CA . VAL A 1 226 ? -12.671 -1.217 21.014 1.00 95.62 226 VAL A CA 1
ATOM 1636 C C . VAL A 1 226 ? -13.727 -0.143 21.279 1.00 95.62 226 VAL A C 1
ATOM 1638 O O . VAL A 1 226 ? -14.825 -0.472 21.724 1.00 95.62 226 VAL A O 1
ATOM 1641 N N . ALA A 1 227 ? -13.424 1.127 21.001 1.00 95.06 227 ALA A N 1
ATOM 1642 C CA . ALA A 1 227 ? -14.376 2.219 21.173 1.00 95.06 227 ALA A CA 1
ATOM 1643 C C . ALA A 1 227 ? -15.572 2.109 20.212 1.00 95.06 227 ALA A C 1
ATOM 1645 O O . ALA A 1 227 ? -16.703 2.336 20.640 1.00 95.06 227 ALA A O 1
ATOM 1646 N N . LEU A 1 228 ? -15.342 1.712 18.953 1.00 92.25 228 LEU A N 1
ATOM 1647 C CA . LEU A 1 228 ? -16.393 1.538 17.942 1.00 92.25 228 LEU A CA 1
ATOM 1648 C C . LEU A 1 228 ? -17.456 0.524 18.372 1.00 92.25 228 LEU A C 1
ATOM 1650 O O . LEU A 1 228 ? -18.633 0.738 18.105 1.00 92.25 228 LEU A O 1
ATOM 1654 N N . VAL A 1 229 ? -17.051 -0.548 19.057 1.00 92.75 229 VAL A N 1
ATOM 1655 C CA . VAL A 1 229 ? -17.947 -1.643 19.468 1.00 92.75 229 VAL A CA 1
ATOM 1656 C C . VAL A 1 229 ? -18.385 -1.563 20.935 1.00 92.75 229 VAL A C 1
ATOM 1658 O O . VAL A 1 229 ? -19.057 -2.466 21.429 1.00 92.75 229 VAL A O 1
ATOM 1661 N N . ALA A 1 230 ? -18.024 -0.499 21.660 1.00 92.44 230 ALA A N 1
ATOM 1662 C CA . ALA A 1 230 ? -18.243 -0.394 23.107 1.00 92.44 230 ALA A CA 1
ATOM 1663 C C . ALA A 1 230 ? -19.726 -0.352 23.529 1.00 92.44 230 ALA A C 1
ATOM 1665 O O . ALA A 1 230 ? -20.027 -0.538 24.708 1.00 92.44 230 ALA A O 1
ATOM 1666 N N . GLY A 1 231 ? -20.639 -0.072 22.594 1.00 90.25 231 GLY A N 1
ATOM 1667 C CA . GLY A 1 231 ? -22.080 -0.041 22.832 1.00 90.25 231 GLY A CA 1
ATOM 1668 C C . GLY A 1 231 ? -22.681 -1.441 22.955 1.00 90.25 231 GLY A C 1
ATOM 1669 O O . GLY A 1 231 ? -22.659 -2.060 24.014 1.00 90.25 231 GLY A O 1
ATOM 1670 N N . ASP A 1 232 ? -23.263 -1.930 21.867 1.00 89.75 232 ASP A N 1
ATOM 1671 C CA . ASP A 1 232 ? -23.935 -3.231 21.787 1.00 89.75 232 ASP A CA 1
ATOM 1672 C C . ASP A 1 232 ? -23.033 -4.349 21.230 1.00 89.75 232 ASP A C 1
ATOM 1674 O O . ASP A 1 232 ? -23.511 -5.446 20.939 1.00 89.75 232 ASP A O 1
ATOM 1678 N N . GLY A 1 233 ? -21.725 -4.095 21.118 1.00 90.00 233 GLY A N 1
ATOM 1679 C CA . GLY A 1 233 ? -20.758 -5.027 20.542 1.00 90.00 233 GLY A CA 1
ATOM 1680 C C . GLY A 1 233 ? -20.627 -4.933 19.022 1.00 90.00 233 GLY A C 1
ATOM 1681 O O . GLY A 1 233 ? -19.897 -5.736 18.443 1.00 90.00 233 GLY A O 1
ATOM 1682 N N . LEU A 1 234 ? -21.303 -3.978 18.375 1.00 90.56 234 LEU A N 1
ATOM 1683 C CA . LEU A 1 234 ? -21.261 -3.770 16.930 1.00 90.56 234 LEU A CA 1
ATOM 1684 C C . LEU A 1 234 ? -20.771 -2.352 16.590 1.00 90.56 234 LEU A C 1
ATOM 1686 O O . LEU A 1 234 ? -21.051 -1.416 17.341 1.00 90.56 234 LEU A O 1
ATOM 1690 N N . PRO A 1 235 ? -20.040 -2.166 15.474 1.00 90.19 235 PRO A N 1
ATOM 1691 C CA . PRO A 1 235 ? -19.657 -0.834 15.028 1.00 90.19 235 PRO A CA 1
ATOM 1692 C C . PRO A 1 235 ? -20.873 -0.078 14.455 1.00 90.19 235 PRO A C 1
ATOM 1694 O O . PRO A 1 235 ? -21.869 -0.695 14.058 1.00 90.19 235 PRO A O 1
ATOM 1697 N N . PRO A 1 236 ? -20.812 1.263 14.369 1.00 88.75 236 PRO A N 1
ATOM 1698 C CA . PRO A 1 236 ? -21.817 2.039 13.653 1.00 88.75 236 PRO A CA 1
ATOM 1699 C C . PRO A 1 236 ? -21.832 1.687 12.159 1.00 88.75 236 PRO A C 1
ATOM 1701 O O . PRO A 1 236 ? -20.858 1.174 11.611 1.00 88.75 236 PRO A O 1
ATOM 1704 N N . ALA A 1 237 ? -22.931 2.015 11.476 1.00 88.56 237 ALA A N 1
ATOM 1705 C CA . ALA A 1 237 ? -22.971 1.926 10.021 1.00 88.56 237 ALA A CA 1
ATOM 1706 C C . ALA A 1 237 ? -21.922 2.866 9.400 1.00 88.56 237 ALA A C 1
ATOM 1708 O O . ALA A 1 237 ? -21.839 4.043 9.756 1.00 88.56 237 ALA A O 1
ATOM 1709 N N . SER A 1 238 ? -21.161 2.338 8.453 1.00 87.38 238 SER A N 1
ATOM 1710 C CA . SER A 1 238 ? -20.164 3.036 7.645 1.00 87.38 238 SER A CA 1
ATOM 1711 C C . SER A 1 238 ? -20.355 2.645 6.175 1.00 87.38 238 SER A C 1
ATOM 1713 O O . SER A 1 238 ? -21.086 1.688 5.898 1.00 87.38 238 SER A O 1
ATOM 1715 N N . PRO A 1 239 ? -19.771 3.376 5.209 1.00 88.75 239 PRO A N 1
ATOM 1716 C CA . PRO A 1 239 ? -19.729 2.898 3.834 1.00 88.75 239 PRO A CA 1
ATOM 1717 C C . PRO A 1 239 ? -19.051 1.525 3.748 1.00 88.75 239 PRO A C 1
ATOM 1719 O O . PRO A 1 239 ? -18.129 1.242 4.513 1.00 88.75 239 PRO A O 1
ATOM 1722 N N . ASP A 1 240 ? -19.504 0.679 2.825 1.00 84.75 240 ASP A N 1
ATOM 1723 C CA . ASP A 1 240 ? -18.906 -0.640 2.613 1.00 84.75 240 ASP A CA 1
ATOM 1724 C C . ASP A 1 240 ? -17.564 -0.571 1.856 1.00 84.75 240 ASP A C 1
ATOM 1726 O O . ASP A 1 240 ? -17.069 0.501 1.506 1.00 84.75 240 ASP A O 1
ATOM 1730 N N . TYR A 1 241 ? -16.969 -1.736 1.575 1.00 81.38 241 TYR A N 1
ATOM 1731 C CA . TYR A 1 241 ? -15.716 -1.852 0.814 1.00 81.38 241 TYR A CA 1
ATOM 1732 C C . TYR A 1 241 ? -15.793 -1.187 -0.576 1.00 81.38 241 TYR A C 1
ATOM 1734 O O . TYR A 1 241 ? -14.781 -0.736 -1.111 1.00 81.38 241 TYR A O 1
ATOM 1742 N N . TRP A 1 242 ? -16.989 -1.106 -1.167 1.00 86.62 242 TRP A N 1
ATOM 1743 C CA . TRP A 1 242 ? -17.240 -0.444 -2.452 1.00 86.62 242 TRP A CA 1
ATOM 1744 C C . TRP A 1 242 ? -17.505 1.057 -2.308 1.00 86.62 242 TRP A C 1
ATOM 1746 O O . TRP A 1 242 ? -17.829 1.727 -3.290 1.00 86.62 242 TRP A O 1
ATOM 1756 N N . GLU A 1 243 ? -17.353 1.582 -1.093 1.00 87.88 243 GLU A N 1
ATOM 1757 C CA . GLU A 1 243 ? -17.605 2.962 -0.702 1.00 87.88 243 GLU A CA 1
ATOM 1758 C C . GLU A 1 243 ? -19.061 3.392 -0.906 1.00 87.88 243 GLU A C 1
ATOM 1760 O O . GLU A 1 243 ? -19.368 4.576 -1.081 1.00 87.88 243 GLU A O 1
ATOM 1765 N N . VAL A 1 244 ? -19.980 2.425 -0.887 1.00 87.75 244 VAL A N 1
ATOM 1766 C CA . VAL A 1 244 ? -21.410 2.691 -0.984 1.00 87.75 244 VAL A CA 1
ATOM 1767 C C . VAL A 1 244 ? -21.923 3.053 0.408 1.00 87.75 244 VAL A C 1
ATOM 1769 O O . VAL A 1 244 ? -21.721 2.286 1.350 1.00 87.75 244 VAL A O 1
ATOM 1772 N N . PRO A 1 245 ? -22.592 4.211 0.581 1.00 86.38 245 PRO A N 1
ATOM 1773 C CA . PRO A 1 245 ? -23.125 4.594 1.880 1.00 86.38 245 PRO A CA 1
ATOM 1774 C C . PRO A 1 245 ? -24.190 3.609 2.362 1.00 86.38 245 PRO A C 1
ATOM 1776 O O . PRO A 1 245 ? -25.239 3.463 1.729 1.00 86.38 24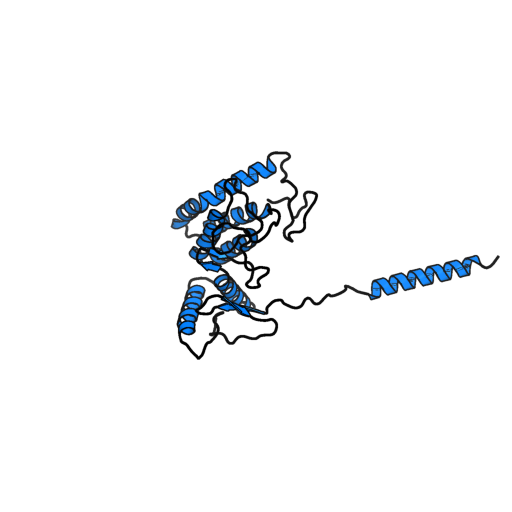5 PRO A O 1
ATOM 1779 N N . GLU A 1 246 ? -23.961 3.015 3.529 1.00 87.62 246 GLU A N 1
ATOM 1780 C CA . GLU A 1 246 ? -24.926 2.138 4.182 1.00 87.62 246 GLU A CA 1
ATOM 1781 C C . GLU A 1 246 ? -25.678 2.858 5.303 1.00 87.62 246 GLU A C 1
ATOM 1783 O O . GLU A 1 246 ? -25.133 3.676 6.044 1.00 87.62 246 GLU A O 1
ATOM 1788 N N . ARG A 1 247 ? -26.974 2.556 5.432 1.00 87.25 247 ARG A N 1
ATOM 1789 C CA . ARG A 1 247 ? -27.836 3.132 6.487 1.00 87.25 247 ARG A CA 1
ATOM 1790 C C . ARG A 1 247 ? -27.980 2.229 7.707 1.00 87.25 247 ARG A C 1
ATOM 1792 O O . ARG A 1 247 ? -28.560 2.642 8.707 1.00 87.25 247 ARG A O 1
ATOM 1799 N N . ALA A 1 248 ? -27.516 0.993 7.596 1.00 88.06 248 ALA A N 1
ATOM 1800 C CA . ALA A 1 248 ? -27.543 -0.011 8.640 1.00 88.06 248 ALA A CA 1
ATOM 1801 C C . ALA A 1 248 ? -26.248 -0.817 8.576 1.00 88.06 248 ALA A C 1
ATOM 1803 O O . ALA A 1 248 ? -25.588 -0.865 7.541 1.00 88.06 248 ALA A O 1
ATOM 1804 N N . LEU A 1 249 ? -25.901 -1.461 9.684 1.00 85.56 249 LEU A N 1
ATOM 1805 C CA . LEU A 1 249 ? -24.790 -2.396 9.713 1.00 85.56 249 LEU A CA 1
ATOM 1806 C C . LEU A 1 249 ? -25.038 -3.552 8.735 1.00 85.56 249 LEU A C 1
ATOM 1808 O O . LEU A 1 249 ? -26.127 -4.131 8.711 1.00 85.56 249 LEU A O 1
ATOM 1812 N N . THR A 1 250 ? -24.019 -3.913 7.962 1.00 86.69 250 THR A N 1
ATOM 1813 C CA . THR A 1 250 ? -24.056 -5.042 7.030 1.00 86.69 250 THR A CA 1
ATOM 1814 C C . THR A 1 250 ? -22.948 -6.036 7.369 1.00 86.69 250 THR A C 1
ATOM 1816 O O . THR A 1 250 ? -22.023 -5.730 8.119 1.00 86.69 250 THR A O 1
ATOM 1819 N N . LEU A 1 251 ? -22.994 -7.235 6.781 1.00 81.19 251 LEU A N 1
ATOM 1820 C CA . LEU A 1 251 ? -21.873 -8.179 6.880 1.00 81.19 251 LEU A CA 1
ATOM 1821 C C . LEU A 1 251 ? -20.567 -7.599 6.313 1.00 81.19 251 LEU A C 1
ATOM 1823 O O . LEU A 1 251 ? -19.496 -8.002 6.749 1.00 81.19 251 LEU A O 1
ATOM 1827 N N . GLY A 1 252 ? -20.652 -6.663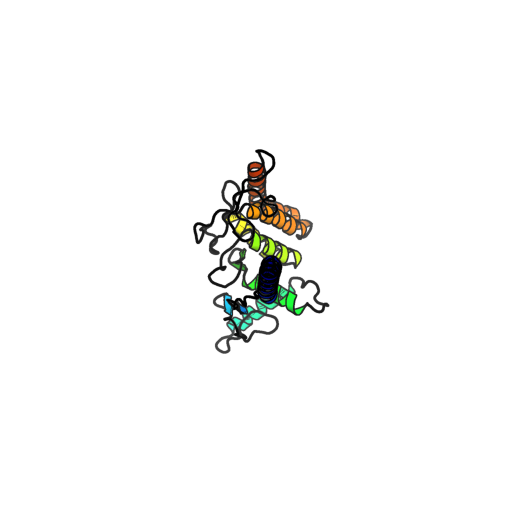 5.362 1.00 76.88 252 GLY A N 1
ATOM 1828 C CA . GLY A 1 252 ? -19.488 -5.990 4.788 1.00 76.88 252 GLY A CA 1
ATOM 1829 C C . GLY A 1 252 ? -18.898 -4.896 5.679 1.00 76.88 252 GLY A C 1
ATOM 1830 O O . GLY A 1 252 ? -17.788 -4.458 5.412 1.00 76.88 252 GLY A O 1
ATOM 1831 N N . THR A 1 253 ? -19.616 -4.462 6.722 1.00 81.38 253 THR A N 1
ATOM 1832 C CA . THR A 1 253 ? -19.217 -3.338 7.591 1.00 81.38 253 THR A CA 1
ATOM 1833 C C . THR A 1 253 ? -19.123 -3.711 9.074 1.00 81.38 253 THR A C 1
ATOM 1835 O O . THR A 1 253 ? -18.739 -2.887 9.896 1.00 81.38 253 THR A O 1
ATOM 1838 N N . VAL A 1 254 ? -19.437 -4.963 9.437 1.00 78.56 254 VAL A N 1
ATOM 1839 C CA . VAL A 1 254 ? -19.387 -5.471 10.825 1.00 78.56 254 VAL A CA 1
ATOM 1840 C C . VAL A 1 254 ? -17.985 -5.804 11.329 1.00 78.56 254 VAL A C 1
ATOM 1842 O O . VAL A 1 254 ? -17.798 -5.959 12.534 1.00 78.56 254 VAL A O 1
ATOM 1845 N N . ALA A 1 255 ? -17.007 -5.905 10.433 1.00 68.56 255 ALA A N 1
ATOM 1846 C CA . ALA A 1 255 ? -15.601 -6.031 10.787 1.00 68.56 255 ALA A CA 1
ATOM 1847 C C . ALA A 1 255 ? -14.932 -4.658 10.594 1.00 68.56 255 ALA A C 1
ATOM 1849 O O . ALA A 1 255 ? -14.592 -4.328 9.455 1.00 68.56 255 ALA A O 1
ATOM 1850 N N . PRO A 1 256 ? -14.827 -3.837 11.659 1.00 59.09 256 PRO A N 1
ATOM 1851 C CA . PRO A 1 256 ? -14.088 -2.587 11.608 1.00 59.09 256 PRO A CA 1
ATOM 1852 C C . PRO A 1 256 ? -12.588 -2.851 11.535 1.00 59.09 256 PRO A C 1
ATOM 1854 O O . PRO A 1 256 ? -12.106 -3.879 12.067 1.00 59.09 256 PRO A O 1
#

Organism: NCBI:txid156981

Foldseek 3Di:
DPPVVVVVVVVVVVVVVVVCVVVVCPPPDDDDADQAPAWAAELVAIDTHGGPDDADADPLASQGDDPVDCSSVVVRVVLVVLLVQWAQVQCVHPCSVVSSVVLRRQVRQQDPQLFRFQGPRPVGNWRFLQSLLVSLLSCLQGNNLVSSLSSLRLVLQLQDPQLFAARTHHSPSPNDDPDDQHGALVSLQSSLVSLVSSLVSDDPVCSVVSCVSNVSNNVSSVSNQCVQLVPVRFGAFAQFPVSHGDPGDDPRRRRD

pLDDT: mean 91.29, std 11.11, range [53.53, 98.94]

Secondary structure (DSSP, 8-state):
--SHHHHHHHHHHHHHHHHHHHHHT-S-------S-SEEEEETTEEEEEPTT----B-TTSSBBP-TT-SHHHHHHHHHHHHHHHS--TTTTSTTHHHHHHHHHHHHHHEEGGGEE-S-SSTTT-SB-HHHHHHHHHHHHHTT-HHHHHHHHHHHHHHS-TTS---S-B-TTSS---SS-PPP-THHHHHHHHHHHHHHHHS-TTTHHHHHHHHHHHHHHHHHHHHHHTTTTSSPPP---TT-PPPSS--TTTS--

Sequence (256 aa):
MHRRPAVAAVVLASLAAGLIAWGATGPRTRTIDLYSEGVVATPSGPELVPAGAVPTLHEGTRVVVDPATTADDDLAAAQRAWLAAGTVPGADGPYADMVTDALLDLRTLVQDGGAAVAAWTPYWRYVWPRDASFVAVALARTGHLADAREVLGFLARVQAADGSFEARYLPDGSGAVPDDRAPQTDGTGWSLWAAGEVVAAAPAEDRAAVAAELAPLVRRGAAHAVALVAGDGLPPASPDYWEVPERALTLGTVAP

InterPro domains:
  IPR008928 Six-hairpin glycosidase superfamily [SSF48208] (91-249)
  IPR012341 Six-hairpin glycosidase-like superfamily [G3DSA:1.50.10.10] (90-255)

Radius of gyration: 24.83 Å; chains: 1; bounding box: 92×38×49 Å